Protein AF-A0A5M3X9C3-F1 (afdb_monomer)

Sequence (207 aa):
MTGIPTAALDEKTVVALREILDDPSLPVRTTDGPQIARLREALDHLVAVRAGATAIRSPEAGRQLLTSLAALDAELADVLRWHVTAVELLSALEPGRARNAVLGDIGRGDLVTFASAVRAWSWGAAPSLEQPLQRADGEIAVDHFPGFYNTVLAWAPGIGGLIAIPTHRQGVSWAPAGDVWVITLAGVTFHADDLILLDRDPRGAES

Nearest PDB structures (foldseek):
  8cda-assembly4_M  TM=6.218E-01  e=5.799E-04  Mycobacteroides abscessus ATCC 19977
  4o5m-assembly1_A  TM=5.222E-01  e=2.229E-04  Brucella suis 1330
  4o5m-assembly1_C  TM=5.360E-01  e=8.598E-04  Brucella suis 1330
  5zw0-assembly1_B-2  TM=5.635E-01  e=3.927E-03  Prodigiosinella confusarubida
  3szr-assembly1_A  TM=2.832E-01  e=7.375E+00  Homo sapiens

Structure (mmCIF, N/CA/C/O backbone):
data_AF-A0A5M3X9C3-F1
#
_entry.id   AF-A0A5M3X9C3-F1
#
loop_
_atom_site.group_PDB
_atom_site.id
_atom_site.type_symbol
_atom_site.label_atom_id
_atom_site.label_alt_id
_atom_site.label_comp_id
_atom_site.label_asym_id
_atom_site.label_entity_id
_atom_site.label_seq_id
_atom_site.pdbx_PDB_ins_code
_atom_site.Cartn_x
_atom_site.Cartn_y
_atom_site.Cartn_z
_atom_site.occupancy
_atom_site.B_iso_or_equiv
_atom_site.auth_seq_id
_atom_site.auth_comp_id
_atom_site.auth_asym_id
_atom_site.auth_atom_id
_atom_site.pdbx_PDB_model_num
ATOM 1 N N . MET A 1 1 ? 13.284 0.991 35.615 1.00 33.00 1 MET A N 1
ATOM 2 C CA . MET A 1 1 ? 12.200 1.820 35.049 1.00 33.00 1 MET A CA 1
ATOM 3 C C . MET A 1 1 ? 11.694 1.138 33.793 1.00 33.00 1 MET A C 1
ATOM 5 O O . MET A 1 1 ? 12.254 1.334 32.725 1.00 33.00 1 MET A O 1
ATOM 9 N N . THR A 1 2 ? 10.700 0.269 33.934 1.00 36.31 2 THR A N 1
ATOM 10 C CA . THR A 1 2 ? 9.945 -0.278 32.804 1.00 36.31 2 THR A CA 1
ATOM 11 C C . THR A 1 2 ? 8.980 0.808 32.350 1.00 36.31 2 THR A C 1
ATOM 13 O O . THR A 1 2 ? 7.978 1.061 33.015 1.00 36.31 2 THR A O 1
ATOM 16 N N . GLY A 1 3 ? 9.349 1.534 31.293 1.00 32.47 3 GLY A N 1
ATOM 17 C CA . GLY A 1 3 ? 8.445 2.486 30.656 1.00 32.47 3 GLY A CA 1
ATOM 18 C C . GLY A 1 3 ? 7.186 1.748 30.216 1.00 32.47 3 GLY A C 1
ATOM 19 O O . GLY A 1 3 ? 7.281 0.685 29.605 1.00 32.47 3 GLY A O 1
ATOM 20 N N . ILE A 1 4 ? 6.023 2.279 30.583 1.00 39.00 4 ILE A N 1
ATOM 21 C CA . ILE A 1 4 ? 4.742 1.820 30.049 1.00 39.00 4 ILE A CA 1
ATOM 22 C C . ILE A 1 4 ? 4.856 1.946 28.524 1.00 39.00 4 ILE A C 1
ATOM 24 O O . ILE A 1 4 ? 5.231 3.029 28.064 1.00 39.00 4 ILE A O 1
ATOM 28 N N . PRO A 1 5 ? 4.611 0.883 27.739 1.00 46.56 5 PRO A N 1
ATOM 29 C CA . PRO A 1 5 ? 4.604 1.012 26.292 1.00 46.56 5 PRO A CA 1
ATOM 30 C C . PRO A 1 5 ? 3.546 2.053 25.928 1.00 46.56 5 PRO A C 1
ATOM 32 O O . PRO A 1 5 ? 2.366 1.892 26.242 1.00 46.56 5 PRO A O 1
ATOM 35 N N . THR A 1 6 ? 3.981 3.162 25.335 1.00 55.50 6 THR A N 1
ATOM 36 C CA . THR A 1 6 ? 3.076 4.162 24.778 1.00 55.50 6 THR A CA 1
ATOM 37 C C . THR A 1 6 ? 2.246 3.453 23.716 1.00 55.50 6 THR A C 1
ATOM 39 O O . THR A 1 6 ? 2.814 2.937 22.756 1.00 55.50 6 THR A O 1
ATOM 42 N N . ALA A 1 7 ? 0.930 3.363 23.908 1.00 62.06 7 ALA A N 1
ATOM 43 C CA . ALA A 1 7 ? 0.054 2.700 22.950 1.00 62.06 7 ALA A CA 1
ATOM 44 C C . ALA A 1 7 ? 0.250 3.302 21.546 1.00 62.06 7 ALA A C 1
ATOM 46 O O . ALA A 1 7 ? 0.342 4.523 21.397 1.00 62.06 7 ALA A O 1
ATOM 47 N N . ALA A 1 8 ? 0.345 2.446 20.522 1.00 78.94 8 ALA A N 1
ATOM 48 C CA . ALA A 1 8 ? 0.536 2.882 19.136 1.00 78.94 8 ALA A CA 1
ATOM 49 C C . ALA A 1 8 ? -0.680 3.650 18.588 1.00 78.94 8 ALA A C 1
ATOM 51 O O . ALA A 1 8 ? -0.529 4.481 17.695 1.00 78.94 8 ALA A O 1
ATOM 52 N N . LEU A 1 9 ? -1.863 3.385 19.150 1.00 87.31 9 LEU A N 1
ATOM 53 C CA . LEU A 1 9 ? -3.106 4.114 18.917 1.00 87.31 9 LEU A CA 1
ATOM 54 C C . LEU A 1 9 ? -3.507 4.834 20.206 1.00 87.31 9 LEU A C 1
ATOM 56 O O . LEU A 1 9 ? -3.470 4.241 21.286 1.00 87.31 9 LEU A O 1
ATOM 60 N N . ASP A 1 10 ? -3.900 6.101 20.100 1.00 89.81 10 ASP A N 1
ATOM 61 C CA . ASP A 1 10 ? -4.487 6.818 21.228 1.00 89.81 10 ASP A CA 1
ATOM 62 C C . ASP A 1 10 ? -5.930 6.353 21.494 1.00 89.81 10 ASP A C 1
ATOM 64 O O . ASP A 1 10 ? -6.595 5.769 20.635 1.00 89.81 10 ASP A O 1
ATOM 68 N N . GLU A 1 11 ? -6.427 6.631 22.698 1.00 91.31 11 GLU A N 1
ATOM 69 C CA . GLU A 1 11 ? -7.749 6.191 23.151 1.00 91.31 11 GLU A CA 1
ATOM 70 C C . GLU A 1 11 ? -8.891 6.665 22.239 1.00 91.31 11 GLU A C 1
ATOM 72 O O . GLU A 1 11 ? -9.833 5.908 22.008 1.00 91.31 11 GLU A O 1
ATOM 77 N N . LYS A 1 12 ? -8.808 7.876 21.668 1.00 92.56 12 LYS A N 1
ATOM 78 C CA . LYS A 1 12 ? -9.870 8.395 20.793 1.00 92.56 12 LYS A CA 1
ATOM 79 C C . LYS A 1 12 ? -9.919 7.630 19.481 1.00 92.56 12 LYS A C 1
ATOM 81 O O . LYS A 1 12 ? -11.007 7.289 19.031 1.00 92.56 12 LYS A O 1
ATOM 86 N N . THR A 1 13 ? -8.754 7.329 18.909 1.00 93.06 13 THR A N 1
ATOM 87 C CA . THR A 1 13 ? -8.654 6.490 17.710 1.00 93.06 13 THR A CA 1
ATOM 88 C C . THR A 1 13 ? -9.232 5.097 17.974 1.00 93.06 13 THR A C 1
ATOM 90 O O . THR A 1 13 ? -9.990 4.578 17.163 1.00 93.06 13 THR A O 1
ATOM 93 N N . VAL A 1 14 ? -8.954 4.504 19.141 1.00 93.12 14 VAL A N 1
ATOM 94 C CA . VAL A 1 14 ? -9.524 3.200 19.525 1.00 93.12 14 VAL A CA 1
ATOM 95 C C . VAL A 1 14 ? -11.051 3.246 19.636 1.00 93.12 14 VAL A C 1
ATOM 97 O O . VAL A 1 14 ? -11.719 2.341 19.141 1.00 93.12 14 VAL A O 1
ATOM 100 N N . VAL A 1 15 ? -11.608 4.277 20.278 1.00 93.75 15 VAL A N 1
ATOM 101 C CA . VAL A 1 15 ? -13.066 4.445 20.406 1.00 93.75 15 VAL A CA 1
ATOM 102 C C . VAL A 1 15 ? -13.715 4.610 19.033 1.00 93.75 15 VAL A C 1
ATOM 104 O O . VAL A 1 15 ? -14.646 3.874 18.725 1.00 93.75 15 VAL A O 1
ATOM 107 N N . ALA A 1 16 ? -13.180 5.491 18.184 1.00 93.06 16 ALA A N 1
ATOM 108 C CA . ALA A 1 16 ? -13.716 5.730 16.847 1.00 93.06 16 ALA A CA 1
ATOM 109 C C . ALA A 1 16 ? -13.679 4.472 15.966 1.00 93.06 16 ALA A C 1
ATOM 111 O O . ALA A 1 16 ? -14.649 4.170 15.279 1.00 93.06 16 ALA A O 1
ATOM 112 N N . LEU A 1 17 ? -12.590 3.697 16.013 1.00 93.75 17 LEU A N 1
ATOM 113 C CA . LEU A 1 17 ? -12.503 2.441 15.267 1.00 93.75 17 LEU A CA 1
ATOM 114 C C . LEU A 1 17 ? -13.534 1.419 15.742 1.00 93.75 17 LEU A C 1
ATOM 116 O O . LEU A 1 17 ? -14.112 0.738 14.907 1.00 93.75 17 LEU A O 1
ATOM 120 N N . ARG A 1 18 ? -13.794 1.316 17.052 1.00 94.00 18 ARG A N 1
ATOM 121 C CA . ARG A 1 18 ? -14.861 0.436 17.557 1.00 94.00 18 ARG A CA 1
ATOM 122 C C . ARG A 1 18 ? -16.225 0.864 17.038 1.00 94.00 18 ARG A C 1
ATOM 124 O O . ARG A 1 18 ? -16.945 0.021 16.528 1.00 94.00 18 ARG A O 1
ATOM 131 N N . GLU A 1 19 ? -16.536 2.157 17.106 1.00 92.69 19 GLU A N 1
ATOM 132 C CA . GLU A 1 19 ? -17.799 2.695 16.587 1.00 92.69 19 GLU A CA 1
ATOM 133 C C . GLU A 1 19 ? -17.976 2.379 15.094 1.00 92.69 19 GLU A C 1
ATOM 135 O O . GLU A 1 19 ? -19.011 1.848 14.708 1.00 92.69 19 GLU A O 1
ATOM 140 N N . ILE A 1 20 ? -16.945 2.608 14.273 1.00 91.75 20 ILE A N 1
ATOM 141 C CA . ILE A 1 20 ? -16.962 2.298 12.833 1.00 91.75 20 ILE A CA 1
ATOM 142 C C . ILE A 1 20 ? -17.121 0.793 12.570 1.00 91.75 20 ILE A C 1
ATOM 144 O O . ILE A 1 20 ? -17.822 0.383 11.647 1.00 91.75 20 ILE A O 1
ATOM 148 N N . LEU A 1 21 ? -16.424 -0.049 13.336 1.00 89.19 21 LEU A N 1
ATOM 149 C CA . LEU A 1 21 ? -16.447 -1.498 13.137 1.00 89.19 21 LEU A CA 1
ATOM 150 C C . LEU A 1 21 ? -17.776 -2.123 13.587 1.00 89.19 21 LEU A C 1
ATOM 152 O O . LEU A 1 21 ? -18.203 -3.102 12.967 1.00 89.19 21 LEU A O 1
ATOM 156 N N . ASP A 1 22 ? -18.410 -1.564 14.622 1.00 88.38 22 ASP A N 1
ATOM 157 C CA . ASP A 1 22 ? -19.697 -2.010 15.164 1.00 88.38 22 ASP A CA 1
ATOM 158 C C . ASP A 1 22 ? -20.890 -1.492 14.337 1.00 88.38 22 ASP A C 1
ATOM 160 O O . ASP A 1 22 ? -21.856 -2.231 14.130 1.00 88.38 22 ASP A O 1
ATOM 164 N N . ASP A 1 23 ? -20.828 -0.250 13.844 1.00 85.50 23 ASP A N 1
ATOM 165 C CA . ASP A 1 23 ? -21.889 0.404 13.064 1.00 85.50 23 ASP A CA 1
ATOM 166 C C . ASP A 1 23 ? -21.299 1.239 11.907 1.00 85.50 23 ASP A C 1
ATOM 168 O O . ASP A 1 23 ? -21.217 2.470 11.993 1.00 85.50 23 ASP A O 1
ATOM 172 N N . PRO A 1 24 ? -20.848 0.591 10.813 1.00 78.50 24 PRO A N 1
ATOM 173 C CA . PRO A 1 24 ? -20.248 1.297 9.690 1.00 78.50 24 PRO A CA 1
ATOM 174 C C . PRO A 1 24 ? -21.284 2.182 8.999 1.00 78.50 24 PRO A C 1
ATOM 176 O O . PRO A 1 24 ? -22.397 1.742 8.681 1.00 78.50 24 PRO A O 1
ATOM 179 N N . SER A 1 25 ? -20.901 3.415 8.675 1.00 72.12 25 SER A N 1
ATOM 180 C CA . SER A 1 25 ? -21.737 4.362 7.947 1.00 72.12 25 SER A CA 1
ATOM 181 C C . SER A 1 25 ? -21.819 3.969 6.469 1.00 72.12 25 SER A C 1
ATOM 183 O O . SER A 1 25 ? -21.236 4.591 5.590 1.00 72.12 25 SER A O 1
ATOM 185 N N . LEU A 1 26 ? -22.539 2.886 6.155 1.00 60.84 26 LEU A N 1
ATOM 186 C CA . LEU A 1 26 ? -22.634 2.361 4.791 1.00 60.84 26 LEU A CA 1
ATOM 187 C C . LEU A 1 26 ? -23.196 3.433 3.835 1.00 60.84 26 LEU A C 1
ATOM 189 O O . LEU A 1 26 ? -24.383 3.770 3.926 1.00 60.84 26 LEU A O 1
ATOM 193 N N . PRO A 1 27 ? -22.416 3.945 2.862 1.00 54.50 27 PRO A N 1
ATOM 194 C CA . PRO A 1 27 ? -22.986 4.795 1.835 1.00 54.50 27 PRO A CA 1
ATOM 195 C C . PRO A 1 27 ? -23.880 3.957 0.913 1.00 54.50 27 PRO A C 1
ATOM 197 O O . PRO A 1 27 ? -23.582 2.811 0.566 1.00 54.50 27 PRO A O 1
ATOM 200 N N . VAL A 1 28 ? -24.994 4.548 0.477 1.00 42.09 28 VAL A N 1
ATOM 201 C CA . VAL A 1 28 ? -25.893 3.955 -0.520 1.00 42.09 28 VAL A CA 1
ATOM 202 C C . VAL A 1 28 ? -25.095 3.695 -1.806 1.00 42.09 28 VAL A C 1
ATOM 204 O O . VAL A 1 28 ? -24.673 4.646 -2.459 1.00 42.09 28 VAL A O 1
ATOM 207 N N . ARG A 1 29 ? -24.959 2.408 -2.176 1.00 42.97 29 ARG A N 1
ATOM 208 C CA . ARG A 1 29 ? -24.156 1.819 -3.280 1.00 42.97 29 ARG A CA 1
ATOM 209 C C . ARG A 1 29 ? -22.731 1.402 -2.901 1.00 42.97 29 ARG A C 1
ATOM 211 O O . ARG A 1 29 ? -21.758 1.919 -3.439 1.00 42.97 29 ARG A O 1
ATOM 218 N N . THR A 1 30 ? -22.603 0.374 -2.072 1.00 52.72 30 THR A N 1
ATOM 219 C CA . THR A 1 30 ? -21.357 -0.394 -1.962 1.00 52.72 30 THR A CA 1
ATOM 220 C C . THR A 1 30 ? -21.390 -1.535 -2.978 1.00 52.72 30 THR A C 1
ATOM 222 O O . THR A 1 30 ? -21.968 -2.592 -2.746 1.00 52.72 30 THR A O 1
ATOM 225 N N . THR A 1 31 ? -20.804 -1.307 -4.155 1.00 56.56 31 THR A N 1
ATOM 226 C CA . THR A 1 31 ? -20.646 -2.326 -5.213 1.00 56.56 31 THR A CA 1
ATOM 227 C C . THR A 1 31 ? -19.817 -3.535 -4.771 1.00 56.56 31 THR A C 1
ATOM 229 O O . THR A 1 31 ? -19.929 -4.591 -5.383 1.00 56.56 31 THR A O 1
ATOM 232 N N . ASP A 1 32 ? -19.057 -3.391 -3.682 1.00 68.50 32 ASP A N 1
ATOM 233 C CA . ASP A 1 32 ? -18.047 -4.351 -3.226 1.00 68.50 32 ASP A CA 1
ATOM 234 C C . ASP A 1 32 ? -18.429 -5.048 -1.893 1.00 68.50 32 ASP A C 1
ATOM 236 O O . ASP A 1 32 ? -17.649 -5.802 -1.324 1.00 68.50 32 ASP A O 1
ATOM 240 N N . GLY A 1 33 ? -19.655 -4.838 -1.392 1.00 78.06 33 GLY A N 1
ATOM 241 C CA . GLY A 1 33 ? -20.195 -5.525 -0.209 1.00 78.06 33 GLY A CA 1
ATOM 242 C C . GLY A 1 33 ? -19.939 -4.832 1.146 1.00 78.06 33 GLY A C 1
ATOM 243 O O . GLY A 1 33 ? -19.143 -3.897 1.248 1.00 78.06 33 GLY A O 1
ATOM 244 N N . PRO A 1 34 ? -20.643 -5.260 2.214 1.00 80.94 34 PRO A N 1
ATOM 245 C CA . PRO A 1 34 ? -20.645 -4.580 3.517 1.00 80.94 34 PRO A CA 1
ATOM 246 C C . PRO A 1 34 ? -19.306 -4.675 4.262 1.00 80.94 34 PRO A C 1
ATOM 248 O O . PRO A 1 34 ? -18.908 -3.728 4.935 1.00 80.94 34 PRO A O 1
ATOM 251 N N . GLN A 1 35 ? -18.583 -5.785 4.107 1.00 86.31 35 GLN A N 1
ATOM 252 C CA . GLN A 1 35 ? -17.274 -5.997 4.729 1.00 86.31 35 GLN A CA 1
ATOM 253 C C . GLN A 1 35 ? -16.222 -5.017 4.194 1.00 86.31 35 GLN A C 1
ATOM 255 O O . GLN A 1 35 ? -15.540 -4.361 4.978 1.00 86.31 35 GLN A O 1
ATOM 260 N N . ILE A 1 36 ? -16.145 -4.852 2.866 1.00 88.00 36 ILE A N 1
ATOM 261 C CA . ILE A 1 36 ? -15.217 -3.907 2.230 1.00 88.00 36 ILE A CA 1
ATOM 262 C C . ILE A 1 36 ? -15.536 -2.470 2.646 1.00 88.00 36 ILE A C 1
ATOM 264 O O . ILE A 1 36 ? -14.622 -1.696 2.911 1.00 88.00 36 ILE A O 1
ATOM 268 N N . ALA A 1 37 ? -16.817 -2.115 2.753 1.00 86.88 37 ALA A N 1
ATOM 269 C CA . ALA A 1 37 ? -17.234 -0.785 3.188 1.00 86.88 37 ALA A CA 1
ATOM 270 C C . ALA A 1 37 ? -16.798 -0.471 4.628 1.00 86.88 37 ALA A C 1
ATOM 272 O O . ALA A 1 37 ? -16.196 0.574 4.864 1.00 86.88 37 ALA A O 1
ATOM 273 N N . ARG A 1 38 ? -17.025 -1.410 5.556 1.00 90.69 38 ARG A N 1
ATOM 274 C CA . ARG A 1 38 ? -16.586 -1.316 6.956 1.00 90.69 38 ARG A CA 1
ATOM 275 C C . ARG A 1 38 ? -15.072 -1.122 7.068 1.00 90.69 38 ARG A C 1
ATOM 277 O O . ARG A 1 38 ? -14.609 -0.218 7.756 1.00 90.69 38 ARG A O 1
ATOM 284 N N . LEU A 1 39 ? -14.29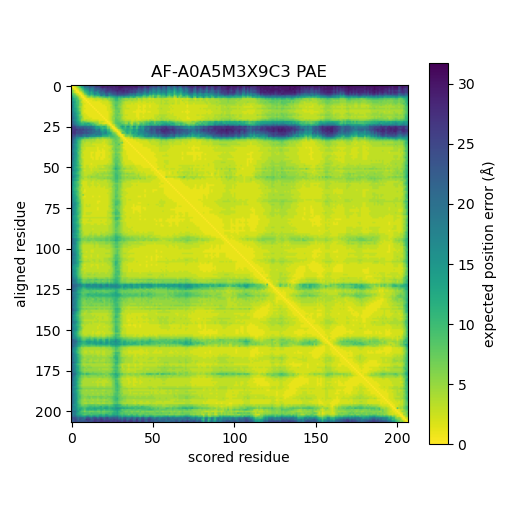3 -1.955 6.373 1.00 93.25 39 LEU A N 1
ATOM 285 C CA . LEU A 1 39 ? -12.829 -1.855 6.384 1.00 93.25 39 LEU A CA 1
ATOM 286 C C . LEU A 1 39 ? -12.349 -0.551 5.759 1.00 93.25 39 LEU A C 1
ATOM 288 O O . LEU A 1 39 ? -11.433 0.072 6.284 1.00 93.25 39 LEU A O 1
ATOM 292 N N . ARG A 1 40 ? -12.980 -0.114 4.665 1.00 92.19 40 ARG A N 1
ATOM 293 C CA . ARG A 1 40 ? -12.649 1.153 4.016 1.00 92.19 40 ARG A CA 1
ATOM 294 C C . ARG A 1 40 ? -12.819 2.326 4.968 1.00 92.19 40 ARG A C 1
ATOM 296 O O . ARG A 1 40 ? -11.904 3.125 5.083 1.00 92.19 40 ARG A O 1
ATOM 303 N N . GLU A 1 41 ? -13.943 2.405 5.671 1.00 92.44 41 GLU A N 1
ATOM 304 C CA . GLU A 1 41 ? -14.197 3.482 6.628 1.00 92.44 41 GLU A CA 1
ATOM 305 C C . GLU A 1 41 ? -13.191 3.468 7.788 1.00 92.44 41 GLU A C 1
ATOM 307 O O . GLU A 1 41 ? -12.648 4.511 8.160 1.00 92.44 41 GLU A O 1
ATOM 312 N N . ALA A 1 42 ? -12.871 2.282 8.315 1.00 94.31 42 ALA A N 1
ATOM 313 C CA . ALA A 1 42 ? -11.855 2.138 9.354 1.00 94.31 42 ALA A CA 1
ATOM 314 C C . ALA A 1 42 ? -10.472 2.601 8.862 1.00 94.31 42 ALA A C 1
ATOM 316 O O . ALA A 1 42 ? -9.766 3.324 9.567 1.00 94.31 42 ALA A O 1
ATOM 317 N N . LEU A 1 43 ? -10.087 2.234 7.638 1.00 94.75 43 LEU A N 1
ATOM 318 C CA . LEU A 1 43 ? -8.826 2.655 7.026 1.00 94.75 43 LEU A CA 1
ATOM 319 C C . LEU A 1 43 ? -8.811 4.151 6.704 1.00 94.75 43 LEU A C 1
ATOM 321 O O . LEU A 1 43 ? -7.804 4.799 6.970 1.00 94.75 43 LEU A O 1
ATOM 325 N N . ASP A 1 44 ? -9.913 4.719 6.215 1.00 93.25 44 ASP A N 1
ATOM 326 C CA . ASP A 1 44 ? -10.058 6.159 5.974 1.00 93.25 44 ASP A CA 1
ATOM 327 C C . ASP A 1 44 ? -9.858 6.943 7.282 1.00 93.25 44 ASP A C 1
ATOM 329 O O . ASP A 1 44 ? -9.169 7.968 7.300 1.00 93.25 44 ASP A O 1
ATOM 333 N N . HIS A 1 45 ? -10.375 6.431 8.406 1.00 94.12 45 HIS A N 1
ATOM 334 C CA . HIS A 1 45 ? -10.098 6.997 9.724 1.00 94.12 45 HIS A CA 1
ATOM 335 C C . HIS A 1 45 ? -8.606 6.906 10.086 1.00 94.12 45 HIS A C 1
ATOM 337 O O . HIS A 1 45 ? -8.012 7.911 10.487 1.00 94.12 45 HIS A O 1
ATOM 343 N N . LEU A 1 46 ? -7.971 5.741 9.900 1.00 94.44 46 LEU A N 1
ATOM 344 C CA . LEU A 1 46 ? -6.533 5.556 10.153 1.00 94.44 46 LEU A CA 1
ATOM 345 C C . LEU A 1 46 ? -5.660 6.479 9.287 1.00 94.44 46 LEU A C 1
ATOM 347 O O . LEU A 1 46 ? -4.661 7.004 9.784 1.00 94.44 46 LEU A O 1
ATOM 351 N N . VAL A 1 47 ? -6.038 6.709 8.028 1.00 93.38 47 VAL A N 1
ATOM 352 C CA . VAL A 1 47 ? -5.404 7.670 7.110 1.00 93.38 47 VAL A CA 1
ATOM 353 C C . VAL A 1 47 ? -5.566 9.093 7.642 1.00 93.38 47 VAL A C 1
ATOM 355 O O . VAL A 1 47 ? -4.580 9.826 7.749 1.00 93.38 47 VAL A O 1
ATOM 358 N N . ALA A 1 48 ? -6.781 9.480 8.047 1.00 93.12 48 ALA A N 1
ATOM 359 C CA . ALA A 1 48 ? -7.084 10.823 8.541 1.00 93.12 48 ALA A CA 1
ATOM 360 C C . ALA A 1 48 ? -6.274 11.190 9.796 1.00 93.12 48 ALA A C 1
ATOM 362 O O . ALA A 1 48 ? -5.771 12.311 9.904 1.00 93.12 48 ALA A O 1
ATOM 363 N N . VAL A 1 49 ? -6.096 10.241 10.719 1.00 93.62 49 VAL A N 1
ATOM 364 C CA . VAL A 1 49 ? -5.276 10.431 11.931 1.00 93.62 49 VAL A CA 1
ATOM 365 C C . VAL A 1 49 ? -3.802 10.058 11.729 1.00 93.62 49 VAL A C 1
ATOM 367 O O . VAL A 1 49 ? -2.998 10.192 12.651 1.00 93.62 49 VAL A O 1
ATOM 370 N N . ARG A 1 50 ? -3.425 9.621 10.519 1.00 92.62 50 ARG A N 1
ATOM 371 C CA . ARG A 1 50 ? -2.071 9.185 10.132 1.00 92.62 50 ARG A CA 1
ATOM 372 C C . ARG A 1 50 ? -1.505 8.078 11.022 1.00 92.62 50 ARG A C 1
ATOM 374 O O . ARG A 1 50 ? -0.302 8.035 11.281 1.00 92.62 50 ARG A O 1
ATOM 381 N N . ALA A 1 51 ? -2.354 7.163 11.478 1.00 90.50 51 ALA A N 1
ATOM 382 C CA . ALA A 1 51 ? -1.944 6.063 12.344 1.00 90.50 51 ALA A CA 1
ATOM 383 C C . ALA A 1 51 ? -0.896 5.156 11.673 1.00 90.50 51 ALA A C 1
ATOM 385 O O . ALA A 1 51 ? 0.069 4.766 12.330 1.00 90.50 51 ALA A O 1
ATOM 386 N N . GLY A 1 52 ? -1.025 4.893 10.364 1.00 86.75 52 GLY A N 1
ATOM 387 C CA . GLY A 1 52 ? -0.062 4.092 9.590 1.00 86.75 52 GLY A CA 1
ATOM 388 C C . GLY A 1 52 ? 1.363 4.661 9.608 1.00 86.75 52 GLY A C 1
ATOM 389 O O . GLY A 1 52 ? 2.335 3.918 9.753 1.00 86.75 52 GLY A O 1
ATOM 390 N N . ALA A 1 53 ? 1.502 5.993 9.623 1.00 91.69 53 ALA A N 1
ATOM 391 C CA . ALA A 1 53 ? 2.799 6.669 9.700 1.00 91.69 53 ALA A CA 1
ATOM 392 C C . ALA A 1 53 ? 3.565 6.378 11.005 1.00 91.69 53 ALA A C 1
ATOM 394 O O . ALA A 1 53 ? 4.782 6.569 11.064 1.00 91.69 53 ALA A O 1
ATOM 395 N N . THR A 1 54 ? 2.895 5.886 12.054 1.00 89.69 54 THR A N 1
ATOM 396 C CA . THR A 1 54 ? 3.548 5.447 13.298 1.00 89.69 54 THR A CA 1
ATOM 397 C C . THR A 1 54 ? 4.586 4.358 13.039 1.00 89.69 54 THR A C 1
ATOM 399 O O . THR A 1 54 ? 5.631 4.362 13.694 1.00 89.69 54 THR A O 1
ATOM 402 N N . ALA A 1 55 ? 4.364 3.493 12.043 1.00 89.19 55 ALA A N 1
ATOM 403 C CA . ALA A 1 55 ? 5.304 2.441 11.666 1.00 89.19 55 ALA A CA 1
ATOM 404 C C . ALA A 1 55 ? 6.668 2.988 11.197 1.00 89.19 55 ALA A C 1
ATOM 406 O O . ALA A 1 55 ? 7.677 2.305 11.345 1.00 89.19 55 ALA A O 1
ATOM 407 N N . ILE A 1 56 ? 6.736 4.236 10.707 1.00 89.69 56 ILE A N 1
ATOM 408 C CA . ILE A 1 56 ? 7.997 4.864 10.264 1.00 89.69 56 ILE A CA 1
ATOM 409 C C . ILE A 1 56 ? 8.960 5.065 11.442 1.00 89.69 56 ILE A C 1
ATOM 411 O O . ILE A 1 56 ? 10.177 5.070 11.266 1.00 89.69 56 ILE A O 1
ATOM 415 N N . ARG A 1 57 ? 8.438 5.253 12.661 1.00 89.12 57 ARG A N 1
ATOM 416 C CA . ARG A 1 57 ? 9.260 5.603 13.830 1.00 89.12 57 ARG A CA 1
ATOM 417 C C . ARG A 1 57 ? 10.231 4.489 14.202 1.00 89.12 57 ARG A C 1
ATOM 419 O O . ARG A 1 57 ? 11.353 4.778 14.610 1.00 89.12 57 ARG A O 1
ATOM 426 N N . SER A 1 58 ? 9.775 3.241 14.123 1.00 89.75 58 SER A N 1
ATOM 427 C CA . SER A 1 58 ? 10.579 2.047 14.371 1.00 89.75 58 SER A CA 1
ATOM 428 C C . SER A 1 58 ? 9.806 0.771 14.001 1.00 89.75 58 SER A C 1
ATOM 430 O O . SER A 1 58 ? 8.572 0.764 14.055 1.00 89.75 58 SER A O 1
ATOM 432 N N . PRO A 1 59 ? 10.506 -0.353 13.750 1.00 91.25 59 PRO A N 1
ATOM 433 C CA . PRO A 1 59 ? 9.863 -1.660 13.573 1.00 91.25 59 PRO A CA 1
ATOM 434 C C . PRO A 1 59 ? 9.003 -2.091 14.774 1.00 91.25 59 PRO A C 1
ATOM 436 O O . PRO A 1 59 ? 7.968 -2.737 14.628 1.00 91.25 59 PRO A O 1
ATOM 439 N N . GLU A 1 60 ? 9.406 -1.719 15.993 1.00 93.31 60 GLU A N 1
ATOM 440 C CA . GLU A 1 60 ? 8.624 -1.972 17.210 1.00 93.31 60 GLU A CA 1
ATOM 441 C C . GLU A 1 60 ? 7.288 -1.214 17.197 1.00 93.31 60 GLU A C 1
ATOM 443 O O . GLU A 1 60 ? 6.256 -1.795 17.520 1.00 93.31 60 GLU A O 1
ATOM 448 N N . ALA A 1 61 ? 7.280 0.049 16.758 1.00 92.50 61 ALA A N 1
ATOM 449 C CA . ALA A 1 61 ? 6.055 0.838 16.651 1.00 92.50 61 ALA A CA 1
ATOM 450 C C . ALA A 1 61 ? 5.070 0.235 15.631 1.00 92.50 61 ALA A C 1
ATOM 452 O O . ALA A 1 61 ? 3.868 0.188 15.891 1.00 92.50 61 ALA A O 1
ATOM 453 N N . GLY A 1 62 ? 5.576 -0.293 14.510 1.00 93.75 62 GLY A N 1
ATOM 454 C CA . GLY A 1 62 ? 4.773 -1.038 13.535 1.00 93.75 62 GLY A CA 1
ATOM 455 C C . GLY A 1 62 ? 4.135 -2.301 14.125 1.00 93.75 62 GLY A C 1
ATOM 456 O O . GLY A 1 62 ? 2.932 -2.518 13.978 1.00 93.75 62 GLY A O 1
ATOM 457 N N . ARG A 1 63 ? 4.900 -3.108 14.872 1.00 94.50 63 ARG A N 1
ATOM 458 C CA . ARG A 1 63 ? 4.372 -4.307 15.553 1.00 94.50 63 ARG A CA 1
ATOM 459 C C . ARG A 1 63 ? 3.327 -3.971 16.619 1.00 94.50 63 ARG A C 1
ATOM 461 O O . ARG A 1 63 ? 2.313 -4.664 16.731 1.00 94.50 63 ARG A O 1
ATOM 468 N N . GLN A 1 64 ? 3.536 -2.895 17.376 1.00 94.44 64 GLN A N 1
ATOM 469 C CA . GLN A 1 64 ? 2.571 -2.411 18.366 1.00 94.44 64 GLN A CA 1
ATOM 470 C C . GLN A 1 64 ? 1.277 -1.908 17.716 1.00 94.44 64 GLN A C 1
ATOM 472 O O . GLN A 1 64 ? 0.197 -2.156 18.256 1.00 94.44 64 GLN A O 1
ATOM 477 N N . LEU A 1 65 ? 1.365 -1.261 16.548 1.00 94.69 65 LEU A N 1
ATOM 478 C CA . LEU A 1 65 ? 0.200 -0.873 15.752 1.00 94.69 65 LEU A CA 1
ATOM 479 C C . LEU A 1 65 ? -0.615 -2.106 15.341 1.00 94.69 65 LEU A C 1
ATOM 481 O O . LEU A 1 65 ? -1.800 -2.168 15.661 1.00 94.69 65 LEU A O 1
ATOM 485 N N . LEU A 1 66 ? 0.015 -3.113 14.724 1.00 96.38 66 LEU A N 1
ATOM 486 C CA . LEU A 1 66 ? -0.678 -4.345 14.316 1.00 96.38 66 LEU A CA 1
ATOM 487 C C . LEU A 1 66 ? -1.298 -5.086 15.503 1.00 96.38 66 LEU A C 1
ATOM 489 O O . LEU A 1 66 ? -2.433 -5.540 15.413 1.00 96.38 66 LEU A O 1
ATOM 493 N N . THR A 1 67 ? -0.593 -5.160 16.635 1.00 95.81 67 THR A N 1
ATOM 494 C CA . THR A 1 67 ? -1.123 -5.782 17.861 1.00 95.81 67 THR A CA 1
ATOM 495 C C . THR A 1 67 ? -2.361 -5.042 18.373 1.00 95.81 67 THR A C 1
ATOM 497 O O . THR A 1 67 ? -3.346 -5.670 18.755 1.00 95.81 67 THR A O 1
ATOM 500 N N . SER A 1 68 ? -2.327 -3.706 18.358 1.00 94.44 68 SER A N 1
ATOM 501 C CA . SER A 1 68 ? -3.452 -2.874 18.801 1.00 94.44 68 SER A CA 1
ATOM 502 C C . SER A 1 68 ? -4.662 -3.029 17.879 1.00 94.44 68 SER A C 1
ATOM 504 O O . SER A 1 68 ? -5.783 -3.139 18.365 1.00 94.44 68 SER A O 1
ATOM 506 N N . LEU A 1 69 ? -4.439 -3.083 16.563 1.00 95.69 69 LEU A N 1
ATOM 507 C CA . LEU A 1 69 ? -5.496 -3.305 15.576 1.00 95.69 69 LEU A CA 1
ATOM 508 C C . LEU A 1 69 ? -6.085 -4.711 15.681 1.00 95.69 69 LEU A C 1
ATOM 510 O O . LEU A 1 69 ? -7.300 -4.844 15.683 1.00 95.69 69 LEU A O 1
ATOM 514 N N . ALA A 1 70 ? -5.257 -5.743 15.854 1.00 95.75 70 ALA A N 1
ATOM 515 C CA . ALA A 1 70 ? -5.720 -7.127 15.966 1.00 95.75 70 ALA A CA 1
ATOM 516 C C . ALA A 1 70 ? -6.591 -7.359 17.211 1.00 95.75 70 ALA A C 1
ATOM 518 O O . ALA A 1 70 ? -7.451 -8.235 17.210 1.00 95.75 70 ALA A O 1
ATOM 519 N N . ALA A 1 71 ? -6.390 -6.562 18.267 1.00 94.62 71 ALA A N 1
ATOM 520 C CA . ALA A 1 71 ? -7.250 -6.558 19.447 1.00 94.62 71 ALA A CA 1
ATOM 521 C C . ALA A 1 71 ? -8.626 -5.902 19.204 1.00 94.62 71 ALA A C 1
ATOM 523 O O . ALA A 1 71 ? -9.524 -6.068 20.030 1.00 94.62 71 ALA A O 1
ATOM 524 N N . LEU A 1 72 ? -8.785 -5.143 18.113 1.00 94.12 72 LEU A N 1
ATOM 525 C CA . LEU A 1 72 ? -10.049 -4.540 17.682 1.00 94.12 72 LEU A CA 1
ATOM 526 C C . LEU A 1 72 ? -10.723 -5.391 16.605 1.00 94.12 72 LEU A C 1
ATOM 528 O O . LEU A 1 72 ? -11.875 -5.776 16.768 1.00 94.12 72 LEU A O 1
ATOM 532 N N . ASP A 1 73 ? -9.998 -5.700 15.532 1.00 95.38 73 ASP A N 1
ATOM 533 C CA . ASP A 1 73 ? -10.460 -6.515 14.415 1.00 95.38 73 ASP A CA 1
ATOM 534 C C . ASP A 1 73 ? -9.247 -7.154 13.711 1.00 95.38 73 ASP A C 1
ATOM 536 O O . ASP A 1 73 ? -8.304 -6.479 13.285 1.00 95.38 73 ASP A O 1
ATOM 540 N N . ALA A 1 74 ? -9.248 -8.487 13.626 1.00 95.56 74 ALA A N 1
ATOM 541 C CA . ALA A 1 74 ? -8.135 -9.249 13.062 1.00 95.56 74 ALA A CA 1
ATOM 542 C C . ALA A 1 74 ? -7.965 -9.026 11.550 1.00 95.56 74 ALA A C 1
ATOM 544 O O . ALA A 1 74 ? -6.846 -9.092 11.046 1.00 95.56 74 ALA A O 1
ATOM 545 N N . GLU A 1 75 ? -9.053 -8.740 10.836 1.00 94.62 75 GLU A N 1
ATOM 546 C CA . GLU A 1 75 ? -9.028 -8.490 9.399 1.00 94.62 75 GLU A CA 1
ATOM 547 C C . GLU A 1 75 ? -8.432 -7.113 9.095 1.00 94.62 75 GLU A C 1
ATOM 549 O O . GLU A 1 75 ? -7.592 -6.986 8.208 1.00 94.62 75 GLU A O 1
ATOM 554 N N . LEU A 1 76 ? -8.772 -6.089 9.883 1.00 94.94 76 LEU A N 1
ATOM 555 C CA . LEU A 1 76 ? -8.153 -4.766 9.773 1.00 94.94 76 LEU A CA 1
ATOM 556 C C . LEU A 1 76 ? -6.631 -4.832 9.986 1.00 94.94 76 LEU A C 1
ATOM 558 O O . LEU A 1 76 ? -5.868 -4.174 9.274 1.00 94.94 76 LEU A O 1
ATOM 562 N N . ALA A 1 77 ? -6.180 -5.643 10.948 1.00 96.56 77 ALA A N 1
ATOM 563 C CA . ALA A 1 77 ? -4.757 -5.881 11.170 1.00 96.56 77 ALA A CA 1
ATOM 564 C C . ALA A 1 77 ? -4.099 -6.627 9.999 1.00 96.56 77 ALA A C 1
ATOM 566 O O . ALA A 1 77 ? -2.987 -6.270 9.609 1.00 96.56 77 ALA A O 1
ATOM 567 N N . ASP A 1 78 ? -4.774 -7.622 9.418 1.00 95.56 78 ASP A N 1
ATOM 568 C CA . ASP A 1 78 ? -4.278 -8.354 8.248 1.00 95.56 78 ASP A CA 1
ATOM 569 C C . ASP A 1 78 ? -4.130 -7.443 7.016 1.00 95.56 78 ASP A C 1
ATOM 571 O O . ASP A 1 78 ? -3.072 -7.424 6.384 1.00 95.56 78 ASP A O 1
ATOM 575 N N . VAL A 1 79 ? -5.124 -6.588 6.746 1.00 95.06 79 VAL A N 1
ATOM 576 C CA . VAL A 1 79 ? -5.093 -5.597 5.653 1.00 95.06 79 VAL A CA 1
ATOM 577 C C . VAL A 1 79 ? -3.908 -4.631 5.783 1.00 95.06 79 VAL A C 1
ATOM 579 O O . VAL A 1 79 ? -3.301 -4.256 4.773 1.00 95.06 79 VAL A O 1
ATOM 582 N N . LEU A 1 80 ? -3.541 -4.242 7.012 1.00 96.19 80 LEU A N 1
ATOM 583 C CA . LEU A 1 80 ? -2.402 -3.355 7.284 1.00 96.19 80 LEU A CA 1
ATOM 584 C C . LEU A 1 80 ? -1.066 -4.067 7.509 1.00 96.19 80 LEU A C 1
ATOM 586 O O . LEU A 1 80 ? -0.032 -3.394 7.576 1.00 96.19 80 LEU A O 1
ATOM 590 N N . ARG A 1 81 ? -1.034 -5.400 7.578 1.00 96.25 81 ARG A N 1
ATOM 591 C CA . ARG A 1 81 ? 0.212 -6.152 7.777 1.00 96.25 81 ARG A CA 1
ATOM 592 C C . ARG A 1 81 ? 1.242 -5.797 6.709 1.00 96.25 81 ARG A C 1
ATOM 594 O O . ARG A 1 81 ? 2.365 -5.425 7.041 1.00 96.25 81 ARG A O 1
ATOM 601 N N . TRP A 1 82 ? 0.837 -5.822 5.438 1.00 95.56 82 TRP A N 1
ATOM 602 C CA . TRP A 1 82 ? 1.731 -5.515 4.320 1.00 95.56 82 TRP A CA 1
ATOM 603 C C . TRP A 1 82 ? 2.195 -4.061 4.288 1.00 95.56 82 TRP A C 1
ATOM 605 O O . TRP A 1 82 ? 3.319 -3.799 3.864 1.00 95.56 82 TRP A O 1
ATOM 615 N N . HIS A 1 83 ? 1.382 -3.127 4.787 1.00 97.25 83 HIS A N 1
ATOM 616 C CA . HIS A 1 83 ? 1.799 -1.739 4.958 1.00 97.25 83 HIS A CA 1
ATOM 617 C C . HIS A 1 83 ? 2.962 -1.633 5.949 1.00 97.25 83 HIS A C 1
ATOM 619 O O . HIS A 1 83 ? 3.987 -1.026 5.645 1.00 97.25 83 HIS A O 1
ATOM 625 N N . VAL A 1 84 ? 2.834 -2.267 7.117 1.00 96.81 84 VAL A N 1
ATOM 626 C CA . VAL A 1 84 ? 3.884 -2.259 8.144 1.00 96.81 84 VAL A CA 1
ATOM 627 C C . VAL A 1 84 ? 5.152 -2.954 7.644 1.00 96.81 84 VAL A C 1
ATOM 629 O O . VAL A 1 84 ? 6.239 -2.393 7.791 1.00 96.81 84 VAL A O 1
ATOM 632 N N . THR A 1 85 ? 5.025 -4.103 6.974 1.00 95.56 85 THR A N 1
ATOM 633 C CA . THR A 1 85 ? 6.160 -4.795 6.341 1.00 95.56 85 THR A CA 1
ATOM 634 C C . THR A 1 85 ? 6.850 -3.918 5.294 1.00 95.56 85 THR A C 1
ATOM 636 O O . THR A 1 85 ? 8.079 -3.864 5.245 1.00 95.56 85 THR A O 1
ATOM 639 N N . ALA A 1 86 ? 6.086 -3.193 4.469 1.00 95.44 86 ALA A N 1
ATOM 640 C CA . ALA A 1 86 ? 6.647 -2.281 3.477 1.00 95.44 86 ALA A CA 1
ATOM 641 C C . ALA A 1 86 ? 7.418 -1.135 4.137 1.00 95.44 86 ALA A C 1
ATOM 643 O O . ALA A 1 86 ? 8.528 -0.823 3.711 1.00 95.44 86 ALA A O 1
ATOM 644 N N . VAL A 1 87 ? 6.870 -0.532 5.195 1.00 96.19 87 VAL A N 1
ATOM 645 C CA . VAL A 1 87 ? 7.548 0.539 5.938 1.00 96.19 87 VAL A CA 1
ATOM 646 C C . VAL A 1 87 ? 8.852 0.044 6.550 1.00 96.19 87 VAL A C 1
ATOM 648 O O . VAL A 1 87 ? 9.866 0.729 6.418 1.00 96.19 87 VAL A O 1
ATOM 651 N N . GLU A 1 88 ? 8.855 -1.128 7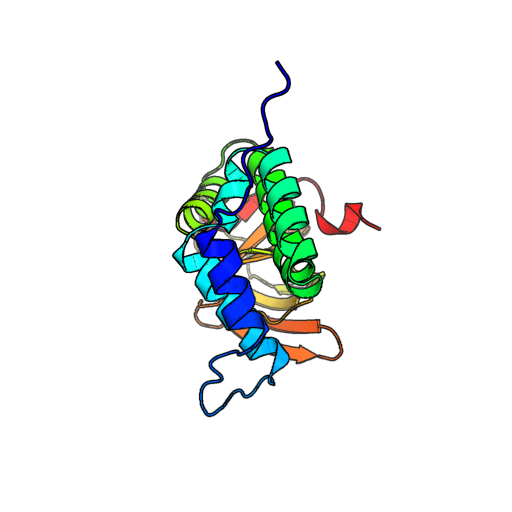.184 1.00 94.75 88 GLU A N 1
ATOM 652 C CA . GLU A 1 88 ? 10.063 -1.723 7.763 1.00 94.75 88 GLU A CA 1
ATOM 653 C C . GLU A 1 88 ? 11.133 -1.964 6.693 1.00 94.75 88 GLU A C 1
ATOM 655 O O . GLU A 1 88 ? 12.264 -1.492 6.833 1.00 94.75 88 GLU A O 1
ATOM 660 N N . LEU A 1 89 ? 10.755 -2.617 5.590 1.00 94.81 89 LEU A N 1
ATOM 661 C CA . LEU A 1 89 ? 11.661 -2.907 4.483 1.00 94.81 89 LEU A CA 1
ATOM 662 C C . LEU A 1 89 ? 12.245 -1.626 3.892 1.00 94.81 89 LEU A C 1
ATOM 664 O O . LEU A 1 89 ? 13.461 -1.487 3.815 1.00 94.81 89 LEU A O 1
ATOM 668 N N . LEU A 1 90 ? 11.394 -0.668 3.516 1.00 95.06 90 LEU A N 1
ATOM 669 C CA . LEU A 1 90 ? 11.830 0.590 2.912 1.00 95.06 90 LEU A CA 1
ATOM 670 C C . LEU A 1 90 ? 12.685 1.409 3.882 1.00 95.06 90 LEU A C 1
ATOM 672 O O . LEU A 1 90 ? 13.632 2.072 3.455 1.00 95.06 90 LEU A O 1
ATOM 676 N N . SER A 1 91 ? 12.390 1.355 5.182 1.00 94.12 91 SER A N 1
ATOM 677 C CA . SER A 1 91 ? 13.167 2.053 6.207 1.00 94.12 91 SER A CA 1
ATOM 678 C C . SER A 1 91 ? 14.597 1.526 6.318 1.00 94.12 91 SER A C 1
ATOM 680 O O . SER A 1 91 ? 15.495 2.325 6.581 1.00 94.12 91 SER A O 1
ATOM 682 N N . ALA A 1 92 ? 14.810 0.232 6.063 1.00 93.06 92 ALA A N 1
ATOM 683 C CA . ALA A 1 92 ? 16.116 -0.425 6.112 1.00 93.06 92 ALA A CA 1
ATOM 684 C C . ALA A 1 92 ? 16.967 -0.252 4.838 1.00 93.06 92 ALA A C 1
ATOM 686 O O . ALA A 1 92 ? 18.157 -0.559 4.865 1.00 93.06 92 ALA A O 1
ATOM 687 N N . LEU A 1 93 ? 16.382 0.220 3.733 1.00 92.88 93 LEU A N 1
ATOM 688 C CA . LEU A 1 93 ? 17.119 0.487 2.496 1.00 92.88 93 LEU A CA 1
ATOM 689 C C . LEU A 1 93 ? 17.925 1.785 2.577 1.00 92.88 93 LEU A C 1
ATOM 691 O O . LEU A 1 93 ? 17.533 2.743 3.252 1.00 92.88 93 LEU A O 1
ATOM 695 N N . GLU A 1 94 ? 19.006 1.836 1.797 1.00 91.75 94 GLU A N 1
ATOM 696 C CA . GLU A 1 94 ? 19.758 3.067 1.565 1.00 91.75 94 GLU A CA 1
ATOM 697 C C . GLU A 1 94 ? 18.842 4.189 1.036 1.00 91.75 94 GLU A C 1
ATOM 699 O O . GLU A 1 94 ? 17.913 3.932 0.255 1.00 91.75 94 GLU A O 1
ATOM 704 N N . PRO A 1 95 ? 19.078 5.455 1.429 1.00 91.38 95 PRO A N 1
ATOM 705 C CA . PRO A 1 95 ? 18.282 6.570 0.946 1.00 91.38 95 PRO A CA 1
ATOM 706 C C . PRO A 1 95 ? 18.342 6.696 -0.581 1.00 91.38 95 PRO A C 1
ATOM 708 O O . PRO A 1 95 ? 19.381 6.978 -1.171 1.00 91.38 95 PRO A O 1
ATOM 711 N N . GLY A 1 96 ? 17.182 6.569 -1.216 1.00 90.50 96 GLY A N 1
ATOM 712 C CA . GLY A 1 96 ? 16.977 6.812 -2.641 1.00 90.50 96 GLY A CA 1
ATOM 713 C C . GLY A 1 96 ? 15.746 7.682 -2.857 1.00 90.50 96 GLY A C 1
ATOM 714 O O . GLY A 1 96 ? 14.860 7.731 -2.001 1.00 90.50 96 GLY A O 1
ATOM 715 N N . ARG A 1 97 ? 15.666 8.385 -3.993 1.00 90.88 97 ARG A N 1
ATOM 716 C CA . ARG A 1 97 ? 14.551 9.310 -4.258 1.00 90.88 97 ARG A CA 1
ATOM 717 C C . ARG A 1 97 ? 13.197 8.592 -4.255 1.00 90.88 97 ARG A C 1
ATOM 719 O O . ARG A 1 97 ? 12.298 9.056 -3.563 1.00 90.88 97 ARG A O 1
ATOM 726 N N . ALA A 1 98 ? 13.093 7.450 -4.935 1.00 90.88 98 ALA A N 1
ATOM 727 C CA . ALA A 1 98 ? 11.877 6.635 -4.988 1.00 90.88 98 ALA A CA 1
ATOM 728 C C . ALA A 1 98 ? 11.429 6.153 -3.599 1.00 90.88 98 ALA A C 1
ATOM 730 O O . ALA A 1 98 ? 10.313 6.417 -3.156 1.00 90.88 98 ALA A O 1
ATOM 731 N N . ARG A 1 99 ? 12.350 5.534 -2.849 1.00 94.19 99 ARG A N 1
ATOM 732 C CA . ARG A 1 99 ? 12.124 5.097 -1.461 1.00 94.19 99 ARG A CA 1
ATOM 733 C C . ARG A 1 99 ? 11.679 6.254 -0.561 1.00 94.19 99 ARG A C 1
ATOM 735 O O . ARG A 1 99 ? 10.745 6.104 0.223 1.00 94.19 99 ARG A O 1
ATOM 742 N N . ASN A 1 100 ? 12.329 7.413 -0.670 1.00 95.25 100 ASN A N 1
ATOM 743 C CA . ASN A 1 100 ? 11.996 8.593 0.129 1.00 95.25 100 ASN A CA 1
ATOM 744 C C . ASN A 1 100 ? 10.648 9.206 -0.261 1.00 95.25 100 ASN A C 1
ATOM 746 O O . ASN A 1 100 ? 9.967 9.735 0.614 1.00 95.25 100 ASN A O 1
ATOM 750 N N . ALA A 1 101 ? 10.260 9.137 -1.537 1.00 94.50 101 ALA A N 1
ATOM 751 C CA . ALA A 1 101 ? 8.945 9.575 -1.988 1.00 94.50 101 ALA A CA 1
ATOM 752 C C . ALA A 1 101 ? 7.847 8.731 -1.330 1.00 94.50 101 ALA A C 1
ATOM 754 O O . ALA A 1 101 ? 7.009 9.296 -0.633 1.00 94.50 101 ALA A O 1
ATOM 755 N N . VAL A 1 102 ? 7.945 7.397 -1.415 1.00 95.69 102 VAL A N 1
ATOM 756 C CA . VAL A 1 102 ? 6.963 6.479 -0.810 1.00 95.69 102 VAL A CA 1
ATOM 757 C C . VAL A 1 102 ? 6.883 6.652 0.708 1.00 95.69 102 VAL A C 1
ATOM 759 O O . VAL A 1 102 ? 5.794 6.797 1.254 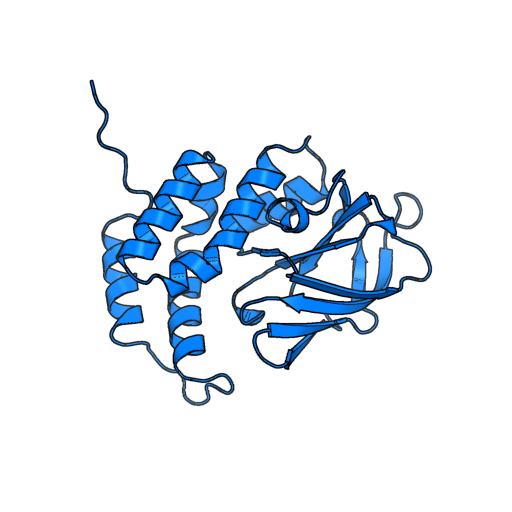1.00 95.69 102 VAL A O 1
ATOM 762 N N . LEU A 1 103 ? 8.014 6.706 1.419 1.00 96.19 103 LEU A N 1
ATOM 763 C CA . LEU A 1 103 ? 7.990 6.954 2.869 1.00 96.19 103 LEU A CA 1
ATOM 764 C C . LEU A 1 103 ? 7.465 8.352 3.221 1.00 96.19 103 LEU A C 1
ATOM 766 O O . LEU A 1 103 ? 6.841 8.533 4.266 1.00 96.19 103 LEU A O 1
ATOM 770 N N . GLY A 1 104 ? 7.699 9.340 2.357 1.00 96.06 104 GLY A N 1
ATOM 771 C CA . GLY A 1 104 ? 7.142 10.681 2.489 1.00 96.06 104 GLY A CA 1
ATOM 772 C C . GLY A 1 104 ? 5.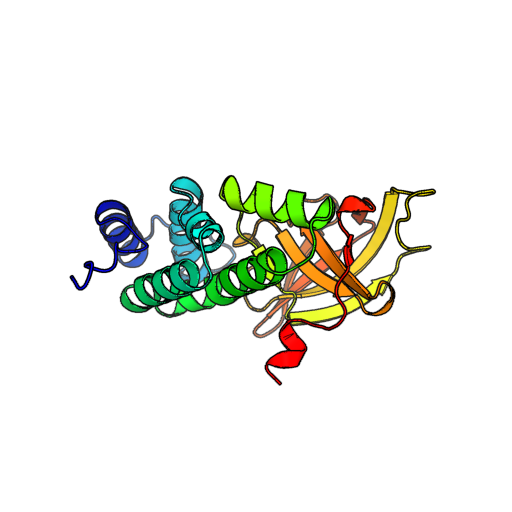623 10.711 2.318 1.00 96.06 104 GLY A C 1
ATOM 773 O O . GLY A 1 104 ? 4.955 11.414 3.076 1.00 96.06 104 GLY A O 1
ATOM 774 N N . ASP A 1 105 ? 5.081 9.949 1.365 1.00 95.94 105 ASP A N 1
ATOM 775 C CA . ASP A 1 105 ? 3.638 9.747 1.178 1.00 95.94 105 ASP A CA 1
ATOM 776 C C . ASP A 1 105 ? 3.026 9.049 2.396 1.00 95.94 105 ASP A C 1
ATOM 778 O O . ASP A 1 105 ? 2.062 9.549 2.977 1.00 95.94 105 ASP A O 1
ATOM 782 N N . ILE A 1 106 ? 3.654 7.974 2.884 1.00 96.44 106 ILE A N 1
ATOM 783 C CA . ILE A 1 106 ? 3.208 7.283 4.104 1.00 96.44 106 ILE A CA 1
ATOM 784 C C . ILE A 1 106 ? 3.217 8.237 5.303 1.00 96.44 106 ILE A C 1
ATOM 786 O O . ILE A 1 106 ? 2.264 8.284 6.077 1.00 96.44 106 ILE A O 1
ATOM 790 N N . GLY A 1 107 ? 4.245 9.081 5.430 1.00 94.12 107 GLY A N 1
ATOM 791 C CA . GLY A 1 107 ? 4.310 10.114 6.466 1.00 94.12 107 GLY A CA 1
ATOM 792 C C . GLY A 1 107 ? 3.180 11.153 6.387 1.00 94.12 107 GLY A C 1
ATOM 793 O O . GLY A 1 107 ? 2.839 11.770 7.400 1.00 94.12 107 GLY A O 1
ATOM 794 N N . ARG A 1 108 ? 2.576 11.345 5.206 1.00 93.75 108 ARG A N 1
ATOM 795 C CA . ARG A 1 108 ? 1.395 12.199 4.999 1.00 93.75 108 ARG A CA 1
ATOM 796 C C . ARG A 1 108 ? 0.071 11.490 5.291 1.00 93.75 108 ARG A C 1
ATOM 798 O O . ARG A 1 108 ? -0.918 12.194 5.504 1.00 93.75 108 ARG A O 1
ATOM 805 N N . GLY A 1 109 ? 0.075 10.163 5.388 1.00 93.56 109 GLY A N 1
A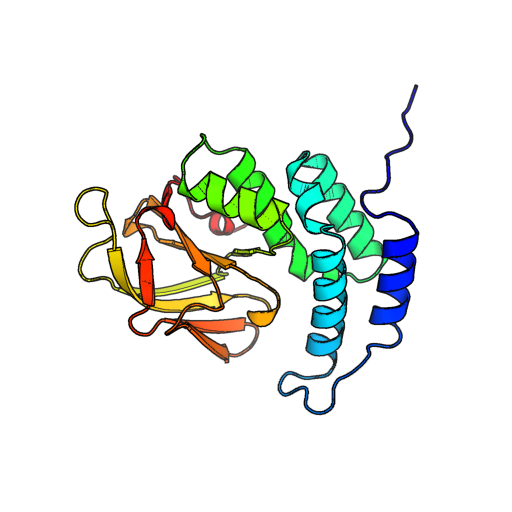TOM 806 C CA . GLY A 1 109 ? -1.085 9.334 5.713 1.00 93.56 109 GLY A CA 1
ATOM 807 C C . GLY A 1 109 ? -1.371 8.227 4.700 1.00 93.56 109 GLY A C 1
ATOM 808 O O . GLY A 1 109 ? -2.277 7.442 4.951 1.00 93.56 109 GLY A O 1
ATOM 809 N N . ASP A 1 110 ? -0.626 8.140 3.594 1.00 96.06 110 ASP A N 1
ATOM 810 C CA . ASP A 1 110 ? -0.901 7.161 2.541 1.00 96.06 110 ASP A CA 1
ATOM 811 C C . ASP A 1 110 ? -0.650 5.722 3.005 1.00 96.06 110 ASP A C 1
ATOM 813 O O . ASP A 1 110 ? 0.324 5.415 3.700 1.00 96.06 110 ASP A O 1
ATOM 817 N N . LEU A 1 111 ? -1.515 4.816 2.555 1.00 97.25 111 LEU A N 1
ATOM 818 C CA . LEU A 1 111 ? -1.367 3.384 2.770 1.00 97.25 111 LEU A CA 1
ATOM 819 C C . LEU A 1 111 ? -0.771 2.705 1.542 1.00 97.25 111 LEU A C 1
ATOM 821 O O . LEU A 1 111 ? -0.998 3.101 0.397 1.00 97.25 111 LEU A O 1
ATOM 825 N N . VAL A 1 112 ? -0.014 1.641 1.798 1.00 97.81 112 VAL A N 1
ATOM 826 C CA . VAL A 1 112 ? 0.664 0.864 0.760 1.00 97.81 112 VAL A CA 1
ATOM 827 C C . VAL A 1 112 ? 0.491 -0.622 1.012 1.00 97.81 112 VAL A C 1
ATOM 829 O O . VAL A 1 112 ? 0.326 -1.036 2.157 1.00 97.81 112 VAL A O 1
ATOM 832 N N . THR A 1 113 ? 0.568 -1.420 -0.044 1.00 97.62 113 THR A N 1
ATOM 833 C CA . THR A 1 113 ? 0.615 -2.884 0.045 1.00 97.62 113 THR A CA 1
ATOM 834 C C . THR A 1 113 ? 1.591 -3.449 -0.978 1.00 97.62 113 THR A C 1
ATOM 836 O O . THR A 1 113 ? 2.048 -2.727 -1.866 1.00 97.62 113 THR A O 1
ATOM 839 N N . PHE A 1 114 ? 1.893 -4.740 -0.883 1.00 97.06 114 PHE A N 1
ATOM 840 C CA . PHE A 1 114 ? 2.632 -5.462 -1.913 1.00 97.06 114 PHE A CA 1
ATOM 841 C C . PHE A 1 114 ? 1.683 -6.203 -2.848 1.00 97.06 114 PHE A C 1
ATOM 843 O O . PHE A 1 114 ? 0.740 -6.857 -2.396 1.00 97.06 114 PHE A O 1
ATOM 850 N N . ALA A 1 115 ? 1.990 -6.180 -4.144 1.00 96.88 115 ALA A N 1
ATOM 851 C CA . ALA A 1 115 ? 1.404 -7.126 -5.082 1.00 96.88 115 ALA A CA 1
ATOM 852 C C . ALA A 1 115 ? 1.713 -8.554 -4.619 1.00 96.88 115 ALA A C 1
ATOM 854 O O . ALA A 1 115 ? 2.862 -8.865 -4.311 1.00 96.88 115 ALA A O 1
ATOM 855 N N . SER A 1 116 ? 0.701 -9.416 -4.566 1.00 95.50 116 SER A N 1
ATOM 856 C CA . SER A 1 116 ? 0.867 -10.833 -4.243 1.00 95.50 116 SER A CA 1
ATOM 857 C C . SER A 1 116 ? 1.422 -11.639 -5.408 1.00 95.50 116 SER A C 1
ATOM 859 O O . SER A 1 116 ? 2.103 -12.637 -5.193 1.00 95.50 116 SER A O 1
ATOM 861 N N . ALA A 1 117 ? 1.193 -11.175 -6.637 1.00 94.31 117 ALA A N 1
ATOM 862 C CA . ALA A 1 117 ? 1.838 -11.700 -7.830 1.00 94.31 117 ALA A CA 1
ATOM 863 C C . ALA A 1 117 ? 1.920 -10.634 -8.928 1.00 94.31 117 ALA A C 1
ATOM 865 O O . ALA A 1 117 ? 1.018 -9.809 -9.076 1.00 94.31 117 ALA A O 1
ATOM 866 N N . VAL A 1 118 ? 2.956 -10.710 -9.762 1.00 94.25 118 VAL A N 1
ATOM 867 C CA . VAL A 1 118 ? 3.023 -10.005 -11.049 1.00 94.25 118 VAL A CA 1
ATOM 868 C C . VAL A 1 118 ? 2.827 -11.042 -12.148 1.00 94.25 118 VAL A C 1
ATOM 870 O O . VAL A 1 118 ? 3.689 -11.888 -12.369 1.00 94.25 118 VAL A O 1
ATOM 873 N N . ARG A 1 119 ? 1.658 -11.023 -12.794 1.00 93.69 119 ARG A N 1
ATOM 874 C CA . ARG A 1 119 ? 1.248 -12.028 -13.791 1.00 93.69 119 ARG A CA 1
ATOM 875 C C . ARG A 1 119 ? 1.734 -11.672 -15.187 1.00 93.69 119 ARG A C 1
ATOM 877 O O . ARG A 1 119 ? 2.143 -12.545 -15.944 1.00 93.69 119 ARG A O 1
ATOM 884 N N . ALA A 1 120 ? 1.695 -10.384 -15.507 1.00 92.88 120 ALA A N 1
ATOM 885 C CA . ALA A 1 120 ? 2.212 -9.839 -16.747 1.00 92.88 120 ALA A CA 1
ATOM 886 C C . ALA A 1 120 ? 2.823 -8.465 -16.486 1.00 92.88 120 ALA A C 1
ATOM 888 O O . ALA A 1 120 ? 2.291 -7.673 -15.709 1.00 92.88 120 ALA A O 1
ATOM 889 N N . TRP A 1 121 ? 3.930 -8.175 -17.159 1.00 92.88 121 TRP A N 1
ATOM 890 C CA . TRP A 1 121 ? 4.529 -6.850 -17.162 1.00 92.88 121 TRP A CA 1
ATOM 891 C C . TRP A 1 121 ? 5.255 -6.621 -18.477 1.00 92.88 121 TRP A C 1
ATOM 893 O O . TRP A 1 121 ? 6.086 -7.436 -18.883 1.00 92.88 121 TRP A O 1
ATOM 903 N N . SER A 1 122 ? 4.969 -5.504 -19.132 1.00 91.06 122 SER A N 1
ATOM 904 C CA . SER A 1 122 ? 5.671 -5.104 -20.341 1.00 91.06 122 SER A CA 1
ATOM 905 C C . SER A 1 122 ? 5.817 -3.596 -20.418 1.00 91.06 122 SER A C 1
ATOM 907 O O . SER A 1 122 ? 4.841 -2.854 -20.406 1.00 91.06 122 SER A O 1
ATOM 909 N N . TRP A 1 123 ? 7.054 -3.164 -20.592 1.00 88.12 123 TRP A N 1
ATOM 910 C CA . TRP A 1 123 ? 7.436 -1.847 -21.087 1.00 88.12 123 TRP A CA 1
ATOM 911 C C . TRP A 1 123 ? 8.191 -2.028 -22.407 1.00 88.12 123 TRP A C 1
ATOM 913 O O . TRP A 1 123 ? 8.699 -3.115 -22.686 1.00 88.12 123 TRP A O 1
ATOM 923 N N . GLY A 1 124 ? 8.317 -0.972 -23.211 1.00 78.31 124 GLY A N 1
ATOM 924 C CA . GLY A 1 124 ? 9.273 -0.986 -24.326 1.00 78.31 124 GLY A CA 1
ATOM 925 C C . GLY A 1 124 ? 10.717 -1.074 -23.811 1.00 78.31 124 GLY A C 1
ATOM 926 O O . GLY A 1 124 ? 11.470 -1.969 -24.181 1.00 78.31 124 GLY A O 1
ATOM 927 N N . ALA A 1 125 ? 11.063 -0.173 -22.892 1.00 83.75 125 ALA A N 1
ATOM 928 C CA . ALA A 1 125 ? 12.258 -0.202 -22.053 1.00 83.75 125 ALA A CA 1
ATOM 929 C C . ALA A 1 125 ? 11.873 0.302 -20.654 1.00 83.75 125 ALA A C 1
ATOM 931 O O . ALA A 1 125 ? 10.930 1.085 -20.535 1.00 83.75 125 ALA A O 1
ATOM 932 N N . ALA A 1 126 ? 12.574 -0.130 -19.604 1.00 85.88 126 ALA A N 1
ATOM 933 C CA . ALA A 1 126 ? 12.349 0.414 -18.264 1.00 85.88 126 ALA A CA 1
ATOM 934 C C . ALA A 1 126 ? 12.757 1.903 -18.205 1.00 85.88 126 ALA A C 1
ATOM 936 O O . ALA A 1 126 ? 13.669 2.306 -18.936 1.00 85.88 126 ALA A O 1
ATOM 937 N N . PRO A 1 127 ? 12.109 2.731 -17.360 1.00 89.50 127 PRO A N 1
ATOM 938 C CA . PRO A 1 127 ? 12.573 4.090 -17.105 1.00 89.50 127 PRO A CA 1
ATOM 939 C C . PRO A 1 127 ? 14.037 4.112 -16.643 1.00 89.50 127 PRO A C 1
ATOM 941 O O . PRO A 1 127 ? 14.447 3.290 -15.825 1.00 89.50 127 PRO A O 1
ATOM 944 N N . SER A 1 128 ? 14.810 5.077 -17.134 1.00 88.62 128 SER A N 1
ATOM 945 C CA . SER A 1 128 ? 16.205 5.313 -16.740 1.00 88.62 128 SER A CA 1
ATOM 946 C C . SER A 1 128 ? 16.449 6.797 -16.467 1.00 88.62 128 SER A C 1
ATOM 948 O O . SER A 1 128 ? 15.558 7.620 -16.646 1.00 88.62 128 SER A O 1
ATOM 950 N N . LEU A 1 129 ? 17.655 7.185 -16.050 1.00 86.25 129 LEU A N 1
ATOM 951 C CA . LEU A 1 129 ? 17.969 8.608 -15.866 1.00 86.25 129 LEU A CA 1
ATOM 952 C C . LEU A 1 129 ? 17.956 9.386 -17.194 1.00 86.25 129 LEU A C 1
ATOM 954 O O . LEU A 1 129 ? 17.612 10.565 -17.218 1.00 86.25 129 LEU A O 1
ATOM 958 N N . GLU A 1 130 ? 18.301 8.724 -18.297 1.00 91.06 130 GLU A N 1
ATOM 959 C CA . GLU A 1 130 ? 18.324 9.281 -19.651 1.00 91.06 130 GLU A CA 1
ATOM 960 C C . GLU A 1 130 ? 16.923 9.340 -20.269 1.00 91.06 130 GLU A C 1
ATOM 962 O O . GLU A 1 130 ? 16.602 10.286 -20.991 1.00 91.06 130 GLU A O 1
ATOM 967 N N . GLN A 1 131 ? 16.081 8.346 -19.972 1.00 91.19 131 GLN A N 1
ATOM 968 C CA . GLN A 1 131 ? 14.681 8.304 -20.382 1.00 91.19 131 GLN A CA 1
ATOM 969 C C . GLN A 1 131 ? 13.785 8.056 -19.159 1.00 91.19 131 GLN A C 1
ATOM 971 O O . GLN A 1 131 ? 13.359 6.925 -18.909 1.00 91.19 131 GLN A O 1
ATOM 976 N N . PRO A 1 132 ? 13.478 9.115 -18.387 1.00 91.81 132 PRO A N 1
ATOM 977 C CA . PRO A 1 132 ? 12.876 8.977 -17.067 1.00 91.81 132 PRO A CA 1
ATOM 978 C C . PRO A 1 132 ? 11.406 8.609 -17.090 1.00 91.81 132 PRO A C 1
ATOM 980 O O . PRO A 1 132 ? 10.888 8.269 -16.041 1.00 91.81 132 PRO A O 1
ATOM 983 N N . LEU A 1 133 ? 10.733 8.668 -18.239 1.00 93.75 133 LEU A N 1
ATOM 984 C CA . LEU A 1 133 ? 9.317 8.340 -18.375 1.00 93.75 133 LEU A CA 1
ATOM 985 C C . LEU A 1 133 ? 9.125 7.208 -19.379 1.00 93.75 133 LEU A C 1
ATOM 987 O O . LEU A 1 133 ? 9.589 7.307 -20.517 1.00 93.75 133 LEU A O 1
ATOM 991 N N . GLN A 1 134 ? 8.391 6.170 -18.979 1.00 94.56 134 GLN A N 1
ATOM 992 C CA . GLN A 1 134 ? 7.996 5.061 -19.849 1.00 94.56 134 GLN A CA 1
ATOM 993 C C . GLN A 1 134 ? 6.561 4.639 -19.586 1.00 94.56 134 GLN A C 1
ATOM 995 O O . GLN A 1 134 ? 6.051 4.789 -18.477 1.00 94.56 134 GLN A O 1
ATOM 1000 N N . ARG A 1 135 ? 5.912 4.087 -20.611 1.00 94.50 135 ARG A N 1
ATOM 1001 C CA . ARG A 1 135 ? 4.610 3.440 -20.451 1.00 94.50 135 ARG A CA 1
ATOM 1002 C C . ARG A 1 135 ? 4.791 1.947 -20.245 1.00 94.50 135 ARG A C 1
ATOM 1004 O O . ARG A 1 135 ? 5.626 1.334 -20.911 1.00 94.50 135 ARG A O 1
ATOM 1011 N N . ALA A 1 136 ? 3.983 1.392 -19.356 1.00 94.06 136 ALA A N 1
ATOM 1012 C CA . ALA A 1 136 ? 3.892 -0.038 -19.151 1.00 94.06 136 ALA A CA 1
ATOM 1013 C C . ALA A 1 136 ? 2.439 -0.510 -19.208 1.00 94.06 136 ALA A C 1
ATOM 1015 O O . ALA A 1 136 ? 1.515 0.177 -18.761 1.00 94.06 136 ALA A O 1
ATOM 1016 N N . ASP A 1 137 ? 2.285 -1.711 -19.742 1.00 95.88 137 ASP A N 1
ATOM 1017 C CA . ASP A 1 137 ? 1.105 -2.547 -19.599 1.00 95.88 137 ASP A CA 1
ATOM 1018 C C . ASP A 1 137 ? 1.430 -3.667 -18.610 1.00 95.88 137 ASP A C 1
ATOM 1020 O O . ASP A 1 137 ? 2.586 -4.088 -18.475 1.00 95.88 137 ASP A O 1
ATOM 1024 N N . GLY A 1 138 ? 0.425 -4.164 -17.901 1.00 95.75 138 GLY A N 1
ATOM 1025 C CA . GLY A 1 138 ? 0.660 -5.201 -16.909 1.00 95.75 138 GLY A CA 1
ATOM 1026 C C . GLY A 1 138 ? -0.593 -5.692 -16.213 1.00 95.75 138 GLY A C 1
ATOM 1027 O O . GLY A 1 138 ? -1.653 -5.071 -16.261 1.00 95.75 138 GLY A O 1
ATOM 1028 N N . GLU A 1 139 ? -0.432 -6.819 -15.538 1.00 97.00 139 GLU A N 1
ATOM 1029 C CA . GLU A 1 139 ? -1.443 -7.431 -14.693 1.00 97.00 139 GLU A CA 1
ATOM 1030 C C . GLU A 1 139 ? -0.774 -7.880 -13.394 1.00 97.00 139 GLU A C 1
ATOM 1032 O O . GLU A 1 139 ? 0.159 -8.692 -13.406 1.00 97.00 139 GLU A O 1
ATOM 1037 N N . ILE A 1 140 ? -1.249 -7.351 -12.271 1.00 96.75 140 ILE A N 1
ATOM 1038 C CA . ILE A 1 140 ? -0.766 -7.705 -10.934 1.00 96.75 140 ILE A CA 1
ATOM 1039 C C . ILE A 1 140 ? -1.940 -8.134 -10.057 1.00 96.75 140 ILE A C 1
ATOM 1041 O O . ILE A 1 140 ? -3.060 -7.662 -10.235 1.00 96.75 140 ILE A O 1
ATOM 1045 N N . ALA A 1 141 ? -1.690 -9.029 -9.110 1.00 97.00 141 ALA A N 1
ATOM 1046 C CA . ALA A 1 141 ? -2.657 -9.436 -8.101 1.00 97.00 141 ALA A CA 1
ATOM 1047 C C . ALA A 1 141 ? -2.327 -8.787 -6.751 1.00 97.00 141 ALA A C 1
ATOM 1049 O O . ALA A 1 141 ? -1.154 -8.586 -6.433 1.00 97.00 141 ALA A O 1
ATOM 1050 N N . VAL A 1 142 ? -3.348 -8.482 -5.957 1.00 96.56 142 VAL A N 1
ATOM 1051 C CA . VAL A 1 142 ? -3.245 -8.056 -4.553 1.00 96.56 142 VAL A CA 1
ATOM 1052 C C . VAL A 1 142 ? -4.257 -8.836 -3.712 1.00 96.56 142 VAL A C 1
ATOM 1054 O O . VAL A 1 142 ? -5.306 -9.231 -4.220 1.00 96.56 142 VAL A O 1
ATOM 1057 N N . ASP A 1 143 ? -3.938 -9.078 -2.441 1.00 95.44 143 ASP A N 1
ATOM 1058 C CA . ASP A 1 143 ? -4.762 -9.927 -1.562 1.00 95.44 143 ASP A CA 1
ATOM 1059 C C . ASP A 1 143 ? -6.095 -9.257 -1.201 1.00 95.44 143 ASP A C 1
ATOM 1061 O O . ASP A 1 143 ? -7.152 -9.878 -1.244 1.00 95.44 143 ASP A O 1
ATOM 1065 N N . HIS A 1 144 ? -6.058 -7.959 -0.895 1.00 94.19 144 HIS A N 1
ATOM 1066 C CA . HIS A 1 144 ? -7.227 -7.194 -0.461 1.00 94.19 144 HIS A CA 1
ATOM 1067 C C . HIS A 1 144 ? -7.694 -6.208 -1.533 1.00 94.19 144 HIS A C 1
ATOM 1069 O O . HIS A 1 144 ? -7.025 -5.978 -2.540 1.00 94.19 144 HIS A O 1
ATOM 1075 N N . PHE A 1 145 ? -8.855 -5.594 -1.307 1.00 93.31 145 PHE A N 1
ATOM 1076 C CA . PHE A 1 145 ? -9.418 -4.605 -2.221 1.00 93.31 145 PHE A CA 1
ATOM 1077 C C . PHE A 1 145 ? -8.428 -3.449 -2.493 1.00 93.31 145 PHE A C 1
ATOM 1079 O O . PHE A 1 145 ? -8.032 -2.759 -1.551 1.00 93.31 145 PHE A O 1
ATOM 1086 N N . PRO A 1 146 ? -8.055 -3.166 -3.761 1.00 91.38 146 PRO A N 1
ATOM 1087 C CA . PRO A 1 146 ? -7.061 -2.142 -4.094 1.00 91.38 146 PRO A CA 1
ATOM 1088 C C . PRO A 1 146 ? -7.413 -0.741 -3.591 1.00 91.38 146 PRO A C 1
ATOM 1090 O O . PRO A 1 146 ? -6.518 0.053 -3.321 1.00 91.38 146 PRO A O 1
ATOM 1093 N N . GLY A 1 147 ? -8.709 -0.440 -3.437 1.00 91.38 147 GLY A N 1
ATOM 1094 C CA . GLY A 1 147 ? -9.187 0.850 -2.939 1.00 91.38 147 GLY A CA 1
ATOM 1095 C C . GLY A 1 147 ? -8.857 1.137 -1.470 1.00 91.38 147 GLY A C 1
ATOM 1096 O O . GLY A 1 147 ? -9.141 2.237 -1.011 1.00 91.38 147 GLY A O 1
ATOM 1097 N N . PHE A 1 148 ? -8.264 0.184 -0.745 1.00 94.12 148 PHE A N 1
ATOM 1098 C CA . PHE A 1 148 ? -7.702 0.384 0.594 1.00 94.12 148 PHE A CA 1
ATOM 1099 C C . PHE A 1 148 ? -6.331 1.069 0.589 1.00 94.12 148 PHE A C 1
ATOM 1101 O O . PHE A 1 148 ? -5.883 1.551 1.627 1.00 94.12 148 PHE A O 1
ATOM 1108 N N . TYR A 1 149 ? -5.648 1.095 -0.558 1.00 96.12 149 TYR A N 1
ATOM 1109 C CA . TYR A 1 149 ? -4.255 1.518 -0.649 1.00 96.12 149 TYR A CA 1
ATOM 1110 C C . TYR A 1 149 ? -4.087 2.651 -1.656 1.00 96.12 149 TYR A C 1
ATOM 1112 O O . TYR A 1 149 ? -4.671 2.653 -2.741 1.00 96.12 149 TYR A O 1
ATOM 1120 N N . ASN A 1 150 ? -3.218 3.600 -1.327 1.00 96.31 150 ASN A N 1
ATOM 1121 C CA . ASN A 1 150 ? -2.826 4.681 -2.223 1.00 96.31 150 ASN A CA 1
ATOM 1122 C C . ASN A 1 150 ? -1.824 4.188 -3.270 1.00 96.31 150 ASN A C 1
ATOM 1124 O O . ASN A 1 150 ? -1.849 4.650 -4.411 1.00 96.31 150 ASN A O 1
ATOM 1128 N N . THR A 1 151 ? -0.953 3.249 -2.884 1.00 97.69 151 THR A N 1
ATOM 1129 C CA . THR A 1 151 ? 0.114 2.701 -3.732 1.00 97.69 151 THR A CA 1
ATOM 1130 C C . THR A 1 151 ? 0.259 1.191 -3.546 1.00 97.69 151 THR A C 1
ATOM 1132 O O . THR A 1 151 ? 0.275 0.686 -2.426 1.00 97.69 151 THR A O 1
ATOM 1135 N N . VAL A 1 152 ? 0.430 0.466 -4.649 1.00 97.88 152 VAL A N 1
ATOM 1136 C CA . VAL A 1 152 ? 0.815 -0.951 -4.660 1.00 97.88 152 VAL A CA 1
ATOM 1137 C C . VAL A 1 152 ? 2.281 -1.065 -5.065 1.00 97.88 152 VAL A C 1
ATOM 1139 O O . VAL A 1 152 ? 2.698 -0.480 -6.061 1.00 97.88 152 VAL A O 1
ATOM 1142 N N . LEU A 1 153 ? 3.067 -1.815 -4.299 1.00 97.62 153 LEU A N 1
ATOM 1143 C CA . LEU A 1 153 ? 4.466 -2.116 -4.583 1.00 97.62 153 LEU A CA 1
ATOM 1144 C C . LEU A 1 153 ? 4.551 -3.472 -5.292 1.00 97.62 153 LEU A C 1
ATOM 1146 O O . LEU A 1 153 ? 4.254 -4.506 -4.694 1.00 97.62 153 LEU A O 1
ATOM 1150 N N . ALA A 1 154 ? 4.942 -3.480 -6.563 1.00 96.12 154 ALA A N 1
ATOM 1151 C CA . ALA A 1 154 ? 5.060 -4.700 -7.359 1.00 96.12 154 ALA A CA 1
ATOM 1152 C C . ALA A 1 154 ? 6.527 -5.081 -7.574 1.00 96.12 154 ALA A C 1
ATOM 1154 O O . ALA A 1 154 ? 7.317 -4.259 -8.033 1.00 96.12 154 ALA A O 1
ATOM 1155 N N . TRP A 1 155 ? 6.894 -6.325 -7.266 1.00 93.94 155 TRP A N 1
ATOM 1156 C CA . TRP A 1 155 ? 8.231 -6.840 -7.558 1.00 93.94 155 TRP A CA 1
ATOM 1157 C C . TRP A 1 155 ? 8.417 -7.069 -9.060 1.00 93.94 155 TRP A C 1
ATOM 1159 O O . TRP A 1 155 ? 7.628 -7.764 -9.697 1.00 93.94 155 TRP A O 1
ATOM 1169 N N . ALA A 1 156 ? 9.489 -6.518 -9.623 1.00 89.00 156 ALA A N 1
ATOM 1170 C CA . ALA A 1 156 ? 9.851 -6.697 -11.018 1.00 89.00 156 ALA A CA 1
ATOM 1171 C C . ALA A 1 156 ? 11.316 -7.161 -11.115 1.00 89.00 156 ALA A C 1
ATOM 1173 O O . ALA A 1 156 ? 12.239 -6.345 -11.053 1.00 89.00 156 ALA A O 1
ATOM 1174 N N . PRO A 1 157 ? 11.573 -8.468 -11.320 1.00 78.19 157 PRO A N 1
ATOM 1175 C CA . PRO A 1 157 ? 12.937 -8.998 -11.321 1.00 78.19 157 PRO A CA 1
ATOM 1176 C C . PRO A 1 157 ? 13.792 -8.411 -12.451 1.00 78.19 157 PRO A C 1
ATOM 1178 O O . PRO A 1 157 ? 14.996 -8.252 -12.287 1.00 78.19 157 PRO A O 1
ATOM 1181 N N . GLY A 1 158 ? 13.175 -8.023 -13.574 1.00 79.62 158 GLY A N 1
ATOM 1182 C CA . GLY A 1 158 ? 13.870 -7.410 -14.711 1.00 79.62 158 GLY A CA 1
ATOM 1183 C C . GLY A 1 158 ? 14.507 -6.043 -14.424 1.00 79.62 158 GLY A C 1
ATOM 1184 O O . GLY A 1 158 ? 15.395 -5.643 -15.168 1.00 79.62 158 GLY A O 1
ATOM 1185 N N . ILE A 1 159 ? 14.089 -5.345 -13.361 1.00 81.31 159 ILE A N 1
ATOM 1186 C CA . ILE A 1 159 ? 14.743 -4.112 -12.874 1.00 81.31 159 ILE A CA 1
ATOM 1187 C C . ILE A 1 159 ? 15.526 -4.325 -11.577 1.00 81.31 159 ILE A C 1
ATOM 1189 O O . ILE A 1 159 ? 16.149 -3.382 -11.101 1.00 81.31 159 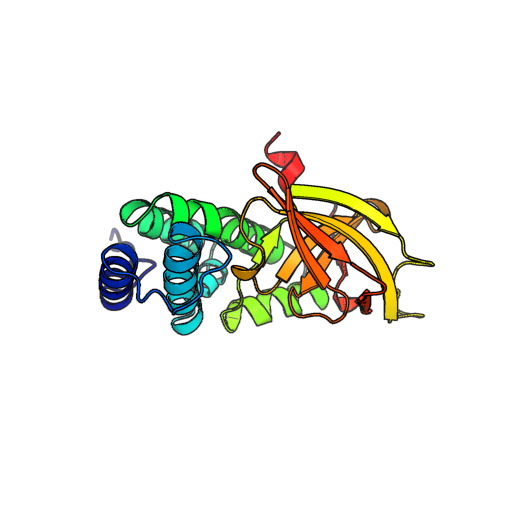ILE A O 1
ATOM 1193 N N . GLY A 1 160 ? 15.480 -5.528 -10.991 1.00 85.00 160 GLY A N 1
ATOM 1194 C CA . GLY A 1 160 ? 16.049 -5.792 -9.668 1.00 85.00 160 GLY A CA 1
ATOM 1195 C C . GLY A 1 160 ? 15.445 -4.883 -8.596 1.00 85.00 160 GLY A C 1
ATOM 1196 O O . GLY A 1 160 ? 16.173 -4.168 -7.907 1.00 85.00 160 GLY A O 1
ATOM 1197 N N . GLY A 1 161 ? 14.113 -4.819 -8.517 1.00 92.81 161 GLY A N 1
ATOM 1198 C CA . GLY A 1 161 ? 13.464 -3.886 -7.606 1.00 92.81 161 GLY A CA 1
ATOM 11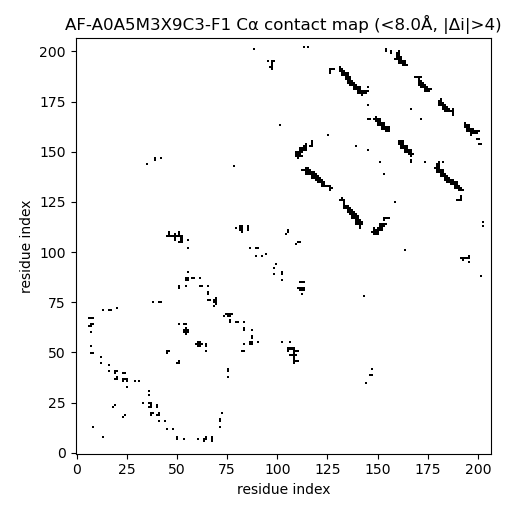99 C C . GLY A 1 161 ? 11.943 -3.952 -7.555 1.00 92.81 161 GLY A C 1
ATOM 1200 O O . GLY A 1 161 ? 11.289 -4.764 -8.211 1.00 92.81 161 GLY A O 1
ATOM 1201 N N . LEU A 1 162 ? 11.389 -3.052 -6.750 1.00 95.44 162 LEU A N 1
ATOM 1202 C CA . LEU A 1 162 ? 9.964 -2.773 -6.647 1.00 95.44 162 LEU A CA 1
ATOM 1203 C C . LEU A 1 162 ? 9.580 -1.609 -7.560 1.00 95.44 162 LEU A C 1
ATOM 1205 O O . LEU A 1 162 ? 10.339 -0.658 -7.742 1.00 95.44 162 LEU A O 1
ATOM 1209 N N . ILE A 1 163 ? 8.356 -1.662 -8.065 1.00 95.25 163 ILE A N 1
ATOM 1210 C CA . ILE A 1 163 ? 7.698 -0.582 -8.790 1.00 95.25 163 ILE A CA 1
ATOM 1211 C C . ILE A 1 163 ? 6.581 -0.051 -7.900 1.00 95.25 163 ILE A C 1
ATOM 1213 O O . ILE A 1 163 ? 5.695 -0.811 -7.504 1.00 95.25 163 ILE A O 1
ATOM 1217 N N . ALA A 1 164 ? 6.613 1.241 -7.590 1.00 96.62 164 ALA A N 1
ATOM 1218 C CA . ALA A 1 164 ? 5.529 1.928 -6.905 1.00 96.62 164 ALA A CA 1
ATOM 1219 C C . ALA A 1 164 ? 4.422 2.294 -7.905 1.00 96.62 164 ALA A C 1
ATOM 1221 O O . ALA A 1 164 ? 4.635 3.055 -8.849 1.00 96.62 164 ALA A O 1
ATOM 1222 N N . ILE A 1 165 ? 3.225 1.745 -7.696 1.00 96.44 165 ILE A N 1
ATOM 1223 C CA . ILE A 1 165 ? 2.064 1.905 -8.575 1.00 96.44 165 ILE A CA 1
ATOM 1224 C C . ILE A 1 165 ? 0.943 2.597 -7.790 1.00 96.44 165 ILE A C 1
ATOM 1226 O O . ILE A 1 165 ? 0.169 1.927 -7.102 1.00 96.44 165 ILE A O 1
ATOM 1230 N N . PRO A 1 166 ? 0.827 3.932 -7.865 1.00 96.19 166 PRO A N 1
ATOM 1231 C CA . PRO A 1 166 ? -0.305 4.636 -7.286 1.00 96.19 166 PRO A CA 1
ATOM 1232 C C . PRO A 1 166 ? -1.622 4.188 -7.927 1.00 96.19 166 PRO A C 1
ATOM 1234 O O . PRO A 1 166 ? -1.771 4.200 -9.152 1.00 96.19 166 PRO A O 1
ATOM 1237 N N . THR A 1 167 ? -2.590 3.817 -7.095 1.00 94.75 167 THR A N 1
ATOM 1238 C CA . THR A 1 167 ? -3.855 3.184 -7.512 1.00 94.75 167 THR A CA 1
ATOM 1239 C C . THR A 1 167 ? -4.781 4.131 -8.273 1.00 94.75 167 THR A C 1
ATOM 1241 O O . THR A 1 167 ? -5.637 3.692 -9.031 1.00 94.75 167 THR A O 1
ATOM 1244 N N . HIS A 1 168 ? -4.574 5.440 -8.132 1.00 93.00 168 HIS A N 1
ATOM 1245 C CA . HIS A 1 168 ? -5.348 6.489 -8.796 1.00 93.00 168 HIS A CA 1
ATOM 1246 C C . HIS A 1 168 ? -4.765 6.932 -10.152 1.00 93.00 168 HIS A C 1
ATOM 1248 O O . HIS A 1 168 ? -5.283 7.871 -10.763 1.00 93.00 168 HIS A O 1
ATOM 1254 N N . ARG A 1 169 ? -3.668 6.321 -10.628 1.00 94.25 169 ARG A N 1
ATOM 1255 C CA . ARG A 1 169 ? -3.071 6.687 -11.923 1.00 94.25 169 ARG A CA 1
ATOM 1256 C C . ARG A 1 169 ? -4.014 6.382 -13.083 1.00 94.25 169 ARG A C 1
ATOM 1258 O O . ARG A 1 169 ? -4.713 5.372 -13.109 1.00 94.25 169 ARG A O 1
ATOM 1265 N N . GLN A 1 170 ? -3.968 7.237 -14.102 1.00 96.19 170 GLN A N 1
ATOM 1266 C CA . GLN A 1 170 ? -4.661 6.978 -15.360 1.00 96.19 170 GLN A CA 1
ATOM 1267 C C . GLN A 1 170 ? -4.170 5.660 -15.977 1.00 96.19 170 GLN A C 1
ATOM 1269 O O . GLN A 1 170 ? -2.965 5.434 -16.075 1.00 96.19 170 GLN A O 1
ATOM 1274 N N . GLY A 1 171 ? -5.113 4.825 -16.420 1.00 96.00 171 GLY A N 1
ATOM 1275 C CA . GLY A 1 171 ? -4.827 3.511 -17.002 1.00 96.00 171 GLY A CA 1
ATOM 1276 C C . GLY A 1 171 ? -4.770 2.376 -15.977 1.00 96.00 171 GLY A C 1
ATOM 1277 O O . GLY A 1 171 ? -4.624 1.227 -16.382 1.00 96.00 171 GLY A O 1
ATOM 1278 N N . VAL A 1 172 ? -4.914 2.672 -14.680 1.00 97.44 172 VAL A N 1
ATOM 1279 C CA . VAL A 1 172 ? -5.089 1.665 -13.627 1.00 97.44 172 VAL A CA 1
ATOM 1280 C C . VAL A 1 172 ? -6.572 1.331 -13.488 1.00 97.44 172 VAL A C 1
ATOM 1282 O O . VAL A 1 172 ? -7.420 2.217 -13.388 1.00 97.44 172 VAL A O 1
ATOM 1285 N N . SER A 1 173 ? -6.891 0.042 -13.48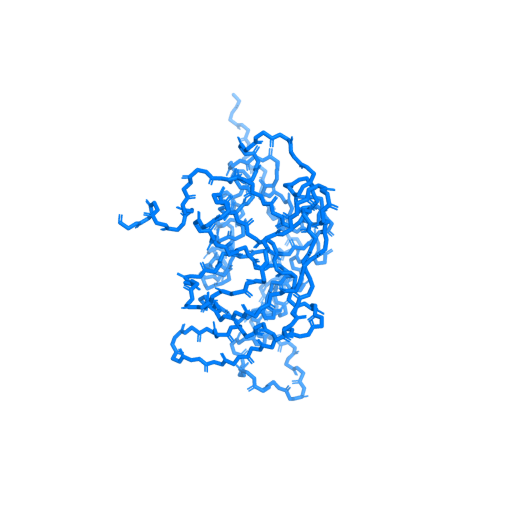1 1.00 96.62 173 SER A N 1
ATOM 1286 C CA . SER A 1 173 ? -8.232 -0.480 -13.204 1.00 96.62 173 SER A CA 1
ATOM 1287 C C . SER A 1 173 ? -8.127 -1.775 -12.411 1.00 96.62 173 SER A C 1
ATOM 1289 O O . SER A 1 173 ? -7.065 -2.398 -12.404 1.00 96.62 173 SER A O 1
ATOM 1291 N N . TRP A 1 174 ? -9.196 -2.189 -11.735 1.00 95.25 174 TRP A N 1
ATOM 1292 C CA . TRP A 1 174 ? -9.186 -3.427 -10.962 1.00 95.25 174 TRP A CA 1
ATOM 1293 C C . TRP A 1 174 ? -10.515 -4.168 -10.993 1.00 95.25 174 TRP A C 1
ATOM 1295 O O . TRP A 1 174 ? -11.578 -3.569 -11.154 1.00 95.25 174 TRP A O 1
ATOM 1305 N N . ALA A 1 175 ? -10.432 -5.483 -10.815 1.00 94.75 175 ALA A N 1
ATOM 1306 C CA . ALA A 1 175 ? -11.571 -6.385 -10.743 1.00 94.75 175 ALA A CA 1
ATOM 1307 C C . ALA A 1 175 ? -11.295 -7.531 -9.752 1.00 94.75 175 ALA A C 1
ATOM 1309 O O . ALA A 1 175 ? -10.137 -7.933 -9.591 1.00 94.75 175 ALA A O 1
ATOM 1310 N N . PRO A 1 176 ? -12.332 -8.079 -9.098 1.00 93.94 176 PRO A N 1
ATOM 1311 C CA . PRO A 1 176 ? -12.177 -9.260 -8.256 1.00 93.94 176 PRO A CA 1
ATOM 1312 C C . PRO A 1 176 ? -11.872 -10.498 -9.115 1.00 93.94 176 PRO A C 1
ATOM 1314 O O . PRO A 1 176 ? -12.418 -10.656 -10.209 1.00 93.94 176 PRO A O 1
ATOM 1317 N N . ALA A 1 177 ? -11.015 -11.393 -8.621 1.00 93.06 177 ALA A N 1
ATOM 1318 C CA . ALA A 1 177 ? -10.611 -12.620 -9.304 1.00 93.06 177 ALA A CA 1
ATOM 1319 C C . ALA A 1 177 ? -10.362 -13.760 -8.298 1.00 93.06 177 ALA A C 1
ATOM 1321 O O . ALA A 1 177 ? -9.221 -14.068 -7.953 1.00 93.06 177 ALA A O 1
ATOM 1322 N N . GLY A 1 178 ? -11.439 -14.410 -7.848 1.00 89.88 178 GLY A N 1
ATOM 1323 C CA . GLY A 1 178 ? -11.370 -15.395 -6.765 1.00 89.88 178 GLY A CA 1
ATOM 1324 C C . GLY A 1 178 ? -11.098 -14.701 -5.431 1.00 89.88 178 GLY A C 1
ATOM 1325 O O . GLY A 1 178 ? -11.772 -13.725 -5.116 1.00 89.88 178 GLY A O 1
ATOM 1326 N N . ASP A 1 179 ? -10.090 -15.175 -4.700 1.00 89.62 179 ASP A N 1
ATOM 1327 C CA . ASP A 1 179 ? -9.710 -14.647 -3.379 1.00 89.62 179 ASP A CA 1
ATOM 1328 C C . ASP A 1 179 ? -8.736 -13.456 -3.452 1.00 89.62 179 ASP A C 1
ATOM 1330 O O . ASP A 1 179 ? -8.226 -13.001 -2.434 1.00 89.62 179 ASP A O 1
ATOM 1334 N N . VAL A 1 180 ? -8.442 -12.964 -4.658 1.00 94.50 180 VAL A N 1
ATOM 1335 C CA . VAL A 1 180 ? -7.553 -11.820 -4.893 1.00 94.50 180 VAL A CA 1
ATOM 1336 C C . VAL A 1 180 ? -8.235 -10.784 -5.775 1.00 94.50 180 VAL A C 1
ATOM 1338 O O . VAL A 1 180 ? -9.220 -11.061 -6.464 1.00 94.50 180 VAL A O 1
ATOM 1341 N N . TRP A 1 181 ? -7.658 -9.590 -5.824 1.00 96.06 181 TRP A N 1
ATOM 1342 C CA . TRP A 1 181 ? -8.010 -8.560 -6.791 1.00 96.06 181 TRP A CA 1
ATOM 1343 C C . TRP A 1 181 ? -6.925 -8.430 -7.843 1.00 96.06 181 TRP A C 1
ATOM 1345 O O . TRP A 1 181 ? -5.735 -8.412 -7.537 1.00 96.06 181 TRP A O 1
ATOM 1355 N N . VAL A 1 182 ? -7.342 -8.316 -9.097 1.00 97.12 182 VAL A N 1
ATOM 1356 C CA . VAL A 1 182 ? -6.442 -8.097 -10.225 1.00 97.12 182 VAL A CA 1
ATOM 1357 C C . VAL A 1 182 ? -6.465 -6.627 -10.585 1.00 97.12 182 VAL A C 1
ATOM 1359 O O . VAL A 1 182 ? -7.529 -6.070 -10.842 1.00 97.12 182 VA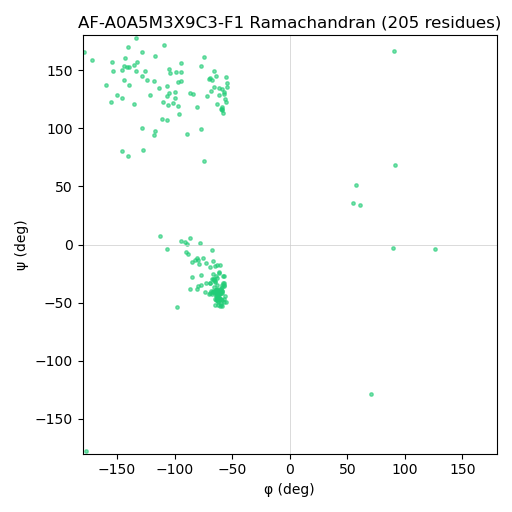L A O 1
ATOM 1362 N N . ILE A 1 183 ? -5.286 -6.016 -10.633 1.00 97.56 183 ILE A N 1
ATOM 1363 C CA . ILE A 1 183 ? -5.065 -4.667 -11.137 1.00 97.56 183 ILE A CA 1
ATOM 1364 C C . ILE A 1 183 ? -4.498 -4.786 -12.552 1.00 97.56 183 ILE A C 1
ATOM 1366 O O . ILE A 1 183 ? -3.446 -5.392 -12.764 1.00 97.56 183 ILE A O 1
ATOM 1370 N N . THR A 1 184 ? -5.199 -4.193 -13.514 1.00 97.88 184 THR A N 1
ATOM 1371 C CA . THR A 1 184 ? -4.761 -4.078 -14.909 1.00 97.88 184 THR A CA 1
ATOM 1372 C C . THR A 1 184 ? -4.188 -2.689 -15.151 1.00 97.88 184 THR A C 1
ATOM 1374 O O . THR A 1 184 ? -4.817 -1.681 -14.813 1.00 97.88 184 THR A O 1
ATOM 1377 N N . LEU A 1 185 ? -3.008 -2.647 -15.762 1.00 97.38 185 LEU A N 1
ATOM 1378 C CA . LEU A 1 185 ? -2.329 -1.442 -16.216 1.00 97.38 185 LEU A CA 1
ATOM 1379 C C . LEU A 1 185 ? -2.439 -1.378 -17.740 1.00 97.38 185 LEU A C 1
ATOM 1381 O O . LEU A 1 185 ? -1.957 -2.277 -18.426 1.00 97.38 185 LEU A O 1
ATOM 1385 N N . ALA A 1 186 ? -3.061 -0.320 -18.254 1.00 96.81 186 ALA A N 1
ATOM 1386 C CA . ALA A 1 186 ? -3.201 -0.057 -19.682 1.00 96.81 186 ALA A CA 1
ATOM 1387 C C . ALA A 1 186 ? -2.477 1.248 -20.045 1.00 96.81 186 ALA A C 1
ATOM 1389 O O . ALA A 1 186 ? -3.008 2.347 -19.855 1.00 96.81 186 ALA A O 1
ATOM 1390 N N . GLY A 1 187 ? -1.246 1.131 -20.543 1.00 95.25 187 GLY A N 1
ATOM 1391 C CA . GLY A 1 187 ? -0.400 2.252 -20.949 1.00 95.25 187 GLY A CA 1
ATOM 1392 C C . GLY A 1 187 ? -0.067 3.224 -19.813 1.00 95.25 187 GLY A C 1
ATOM 1393 O O . GLY A 1 187 ? 0.048 4.431 -20.054 1.00 95.25 187 GLY A O 1
ATOM 1394 N N . VAL A 1 188 ? 0.074 2.723 -18.583 1.00 96.25 188 VAL A N 1
ATOM 1395 C CA . VAL A 1 188 ? 0.335 3.541 -17.390 1.00 96.25 188 VAL A CA 1
ATOM 1396 C C . VAL A 1 188 ? 1.735 4.133 -17.477 1.00 96.25 188 VAL A C 1
ATOM 1398 O O . VAL A 1 188 ? 2.698 3.433 -17.778 1.00 96.25 188 VAL A O 1
ATOM 1401 N N . THR A 1 189 ? 1.857 5.436 -17.219 1.00 95.12 189 THR A N 1
ATOM 1402 C CA . THR A 1 189 ? 3.159 6.117 -17.238 1.00 95.12 189 THR A CA 1
ATOM 1403 C C . THR A 1 189 ? 3.864 5.953 -15.893 1.00 95.12 189 THR A C 1
ATOM 1405 O O . THR A 1 189 ? 3.281 6.240 -14.845 1.00 95.12 189 THR A O 1
ATOM 1408 N N . PHE A 1 190 ? 5.123 5.530 -15.943 1.00 94.31 190 PHE A N 1
ATOM 1409 C CA . PHE A 1 190 ? 6.030 5.399 -14.810 1.00 94.31 190 PHE A CA 1
ATOM 1410 C C . PHE A 1 190 ? 7.229 6.323 -14.974 1.00 94.31 190 PHE A C 1
ATOM 1412 O O . PHE A 1 190 ? 7.760 6.469 -16.078 1.00 94.31 190 PHE A O 1
ATOM 1419 N N . HIS A 1 191 ? 7.645 6.925 -13.866 1.00 94.00 191 HIS A N 1
ATOM 1420 C CA . HIS A 1 191 ? 8.882 7.675 -13.749 1.00 94.00 191 HIS A CA 1
ATOM 1421 C C . HIS A 1 191 ? 10.008 6.775 -13.208 1.00 94.00 191 HIS A C 1
ATOM 1423 O O . HIS A 1 191 ? 9.743 5.819 -12.484 1.00 94.00 191 HIS A O 1
ATOM 1429 N N . ALA A 1 192 ? 11.276 7.093 -13.476 1.00 91.44 192 ALA A N 1
ATOM 1430 C CA . ALA A 1 192 ? 12.420 6.405 -12.856 1.00 91.44 192 ALA A CA 1
ATOM 1431 C C . ALA A 1 192 ? 12.383 6.460 -11.315 1.00 91.44 192 ALA A C 1
ATOM 1433 O O . ALA A 1 192 ? 12.851 5.549 -10.641 1.00 91.44 192 ALA A O 1
ATOM 1434 N N . ASP A 1 193 ? 11.743 7.492 -10.766 1.00 91.88 193 ASP A N 1
ATOM 1435 C CA . ASP A 1 193 ? 11.527 7.658 -9.322 1.00 91.88 193 ASP A CA 1
ATOM 1436 C C . ASP A 1 193 ? 10.379 6.794 -8.769 1.00 91.88 193 ASP A C 1
ATOM 1438 O O . ASP A 1 193 ? 10.106 6.846 -7.576 1.00 91.88 193 ASP A O 1
ATOM 1442 N N . ASP A 1 194 ? 9.728 5.982 -9.603 1.00 93.38 194 ASP A N 1
ATOM 1443 C CA . ASP A 1 194 ? 8.819 4.924 -9.147 1.00 93.38 194 ASP A CA 1
ATOM 1444 C C . ASP A 1 194 ? 9.560 3.605 -8.885 1.00 93.38 194 ASP A C 1
ATOM 1446 O O . ASP A 1 194 ? 8.964 2.654 -8.378 1.00 93.38 194 ASP A O 1
ATOM 1450 N N . LEU A 1 195 ? 10.843 3.522 -9.253 1.00 93.88 195 LEU A N 1
ATOM 1451 C CA . LEU A 1 195 ? 11.639 2.303 -9.171 1.00 93.88 195 LEU A CA 1
ATOM 1452 C C . LEU A 1 195 ? 12.475 2.306 -7.891 1.00 93.88 195 LEU A C 1
ATOM 1454 O O . LEU A 1 195 ? 13.326 3.170 -7.675 1.00 93.88 195 LEU A O 1
ATOM 1458 N N . ILE A 1 196 ? 12.247 1.316 -7.036 1.00 94.44 196 ILE A N 1
ATOM 1459 C CA . ILE A 1 196 ? 12.960 1.135 -5.773 1.00 94.44 196 ILE A CA 1
ATOM 1460 C C . ILE A 1 196 ? 13.836 -0.102 -5.915 1.00 94.44 196 ILE A C 1
ATOM 1462 O O . ILE A 1 196 ? 13.330 -1.222 -5.938 1.00 94.44 196 ILE A O 1
ATOM 1466 N N . LEU A 1 197 ? 15.148 0.100 -6.017 1.00 90.75 197 LEU A N 1
ATOM 1467 C CA . LEU A 1 197 ? 16.103 -1.003 -6.123 1.00 90.75 197 LEU A CA 1
ATOM 1468 C C . LEU A 1 197 ? 16.043 -1.891 -4.880 1.00 90.75 197 LEU A C 1
ATOM 1470 O O . LEU A 1 197 ? 16.006 -1.395 -3.751 1.00 90.75 197 LEU A O 1
ATOM 1474 N N . LEU A 1 198 ? 16.018 -3.199 -5.109 1.00 89.81 198 LEU A N 1
ATOM 1475 C CA . LEU A 1 198 ? 15.923 -4.205 -4.065 1.00 89.81 198 LEU A CA 1
ATOM 1476 C C . LEU A 1 198 ? 16.429 -5.552 -4.594 1.00 89.81 198 LEU A C 1
ATOM 1478 O O . LEU A 1 198 ? 16.072 -5.970 -5.689 1.00 89.81 198 LEU A O 1
ATOM 1482 N N . ASP A 1 199 ? 17.208 -6.270 -3.791 1.00 85.00 199 ASP A N 1
ATOM 1483 C CA . ASP A 1 199 ? 17.906 -7.476 -4.260 1.00 85.00 199 ASP A CA 1
ATOM 1484 C C . ASP A 1 199 ? 17.027 -8.736 -4.336 1.00 85.00 199 ASP A C 1
ATOM 1486 O O . ASP A 1 199 ? 17.436 -9.753 -4.897 1.00 85.00 199 ASP A O 1
ATOM 1490 N N . ARG A 1 200 ? 15.830 -8.711 -3.739 1.00 84.56 200 ARG A N 1
ATOM 1491 C CA . ARG A 1 200 ? 14.932 -9.871 -3.654 1.00 84.56 200 ARG A CA 1
ATOM 1492 C C . ARG A 1 200 ? 13.473 -9.468 -3.507 1.00 84.56 200 ARG A C 1
ATOM 1494 O O . ARG A 1 200 ? 13.176 -8.409 -2.967 1.00 84.56 200 ARG A O 1
ATOM 1501 N N . ASP A 1 201 ? 12.582 -10.375 -3.891 1.00 86.75 201 ASP A N 1
ATOM 1502 C CA . ASP A 1 201 ? 11.149 -10.239 -3.644 1.00 86.75 201 ASP A CA 1
ATOM 1503 C C . ASP A 1 201 ? 10.852 -10.234 -2.126 1.00 86.75 201 ASP A C 1
ATOM 1505 O O . ASP A 1 201 ? 11.178 -11.214 -1.443 1.00 86.75 201 ASP A O 1
ATOM 1509 N N . PRO A 1 202 ? 10.227 -9.172 -1.579 1.00 83.56 202 PRO A N 1
ATOM 1510 C CA . PRO A 1 202 ? 9.800 -9.115 -0.182 1.00 83.56 202 PRO A CA 1
ATOM 1511 C C . PRO A 1 202 ? 8.848 -10.235 0.233 1.00 83.56 202 PRO A C 1
ATOM 1513 O O . PRO A 1 202 ? 8.907 -10.682 1.376 1.00 83.56 202 PRO A O 1
ATOM 1516 N N . ARG A 1 203 ? 7.966 -10.683 -0.669 1.00 82.44 203 ARG A N 1
ATOM 1517 C CA . ARG A 1 203 ? 6.956 -11.708 -0.365 1.00 82.44 203 ARG A CA 1
ATOM 1518 C C . ARG A 1 203 ? 7.505 -13.122 -0.502 1.00 82.44 203 ARG A C 1
ATOM 1520 O O . ARG A 1 203 ? 7.073 -14.014 0.219 1.00 82.44 203 ARG A O 1
ATOM 1527 N N . GLY A 1 204 ? 8.502 -13.317 -1.365 1.00 72.12 204 GLY A N 1
ATOM 1528 C CA . GLY A 1 204 ? 9.173 -14.608 -1.542 1.00 72.12 204 GLY A CA 1
ATOM 1529 C C . GLY A 1 204 ? 9.977 -15.076 -0.321 1.00 72.12 204 GLY A C 1
ATOM 1530 O O . GLY A 1 204 ? 10.346 -16.241 -0.253 1.00 72.12 204 GLY A O 1
ATOM 1531 N N . ALA A 1 205 ? 10.247 -14.195 0.650 1.00 57.91 205 ALA A N 1
ATOM 1532 C CA . ALA A 1 205 ? 10.928 -14.545 1.898 1.00 57.91 205 ALA A CA 1
ATOM 1533 C C . ALA A 1 205 ? 10.009 -15.200 2.954 1.00 57.91 205 ALA A C 1
ATOM 1535 O O . ALA A 1 205 ? 10.520 -15.721 3.944 1.00 57.91 205 ALA A O 1
ATOM 1536 N N . GLU A 1 206 ? 8.683 -15.173 2.760 1.00 49.59 206 GLU A N 1
ATOM 1537 C CA . GLU A 1 206 ? 7.695 -15.834 3.634 1.00 49.59 206 GLU A CA 1
ATOM 1538 C C . GLU A 1 206 ? 7.294 -17.243 3.133 1.00 49.59 206 GLU A C 1
ATOM 1540 O O . GLU A 1 206 ? 6.430 -17.875 3.740 1.00 49.59 206 GLU A O 1
ATOM 1545 N N . SER A 1 207 ? 7.896 -17.730 2.034 1.00 36.34 207 SER A N 1
ATOM 1546 C CA . SER A 1 207 ? 7.596 -19.026 1.386 1.00 36.34 207 SER A CA 1
ATOM 1547 C C . SER A 1 207 ? 8.596 -20.130 1.725 1.00 36.34 207 SER A C 1
ATOM 1549 O O . SER A 1 207 ? 9.812 -19.838 1.760 1.00 36.34 207 SER A O 1
#

Mean predicted aligned error: 5.56 Å

pLDDT: mean 88.91, std 13.24, range [32.47, 97.88]

Organism: NCBI:txid90975

Secondary structure (DSSP, 8-state):
--PPPPPSS-HHHHHHHHHHHHS----S--TT-HHHHHHHHHHHHHHHTT-GGGGGG-HHHHHHHHHHHHTT-HHHHHHHHHHHHHHHHHHHSPP-HHHHHHHHHHHHT--EEE-SEEEEEEESS---SSS-EEEEEEEEEESS-GGG-SEEEEEEGGGTEEEEEETTSTTEEEEEETTEEEEEEEEEEEEGGGEEE-SS-TTGGG-

Foldseek 3Di:
DPPDPDQLDDPVLLVVLLCLLVDNPDDDDPVPDDVLSSLLVNLVSCLVVLSLLLLLVDLVSLVSSLVSVVVRPNVNSVVCVQQSLLSHVLSPDDDDLLSCVVNVVSNNRFGEGEFPDWPDKDWPDDADPVRFKTWMWTKTKDQDDCSSGQWYWYDDVVLQFTFTHGCPFPQWDWDDDPRIIMITGDRTMGGNSRTDHHNDDSNVVVD

Radius of gyration: 17.49 Å; Cα contacts (8 Å, |Δi|>4): 352; chains: 1; bounding box: 46×31×59 Å

Solvent-accessible surface area (backbone atoms only — not comparable to full-atom values): 11385 Å² total; per-residue (Å²): 134,84,73,76,79,76,66,61,62,54,72,67,59,53,52,51,44,50,49,31,70,78,59,48,85,75,63,93,81,60,93,75,41,72,69,54,49,30,51,42,54,43,47,51,51,35,31,74,72,31,50,70,31,47,23,70,80,33,67,66,41,25,52,42,38,41,53,57,34,41,76,75,38,57,64,63,20,56,72,45,44,44,28,40,53,48,41,44,55,55,68,72,47,80,94,41,72,23,50,50,48,55,53,50,42,23,66,73,20,49,40,41,37,53,41,74,40,71,81,44,78,45,50,92,54,80,44,35,93,90,47,37,66,28,48,29,36,35,32,33,30,25,67,57,71,66,89,72,30,50,26,39,35,34,67,36,79,94,73,40,20,33,37,59,40,54,55,85,42,72,41,53,47,73,48,84,57,86,84,28,25,36,39,40,33,55,65,24,76,42,46,38,60,31,48,32,79,36,99,65,58,82,71,65,73,81,108